Protein AF-A0A368G750-F1 (afdb_monomer_lite)

Radius of gyration: 34.08 Å; chains: 1; bounding box: 118×86×85 Å

Sequence (297 aa):
LFFQCLLLQSKLFHVFWLSIDAERQLVHSVTVFPDSLAAGDSPLDSTAVCSQQSVAASTQPNAVVHVTTKAVLPTPDTQLFVQMMEKERRARQHGAEADDRSFLAKYVMRVVARTLKLGSTLIRASTFRYCSAAESSGSNATPATPSSSTDDFDEFVDSLGRDITDMNKGLTFSRMLRQSKFVQLGDFNGRLVTGRIVHRVQDDLYIDFGLKFNAVCKAPAVNSEAYREGATVLLRLHDPELSERFLGSEHDLTLLEADATLVRLLRPASGRGSEKARMPRKASDDAPAADAVPATA

Structure (mmCIF, N/CA/C/O backbone):
data_AF-A0A368G750-F1
#
_entry.id   AF-A0A368G750-F1
#
loop_
_atom_site.group_PDB
_atom_site.id
_atom_site.type_symbol
_atom_site.label_atom_id
_atom_site.label_alt_id
_atom_site.label_comp_id
_atom_site.label_asym_id
_atom_site.label_entity_id
_atom_site.label_seq_id
_atom_site.pdbx_PDB_ins_code
_atom_site.Cartn_x
_atom_site.Cartn_y
_atom_site.Cartn_z
_atom_site.occupancy
_atom_site.B_iso_or_equiv
_atom_site.auth_seq_id
_atom_site.auth_comp_id
_atom_site.auth_asym_id
_atom_site.auth_atom_id
_atom_site.pdbx_PDB_model_num
ATOM 1 N N . LEU A 1 1 ? -26.932 -5.128 24.723 1.00 46.19 1 LEU A N 1
ATOM 2 C CA . LEU A 1 1 ? -26.863 -4.863 26.182 1.00 46.19 1 LEU A CA 1
ATOM 3 C C . LEU A 1 1 ? -25.662 -4.000 26.577 1.00 46.19 1 LEU A C 1
ATOM 5 O O . LEU A 1 1 ? -25.839 -3.103 27.383 1.00 46.19 1 LEU A O 1
ATOM 9 N N . PHE A 1 2 ? -24.482 -4.189 25.976 1.00 55.28 2 PHE A N 1
ATOM 10 C CA . PHE A 1 2 ? -23.273 -3.409 26.294 1.00 55.28 2 PHE A CA 1
ATOM 11 C C . PHE A 1 2 ? -23.422 -1.887 26.074 1.00 55.28 2 PHE A C 1
ATOM 13 O O . PHE A 1 2 ? -23.018 -1.087 26.909 1.00 55.28 2 PHE A O 1
ATOM 20 N N . PHE A 1 3 ? -24.089 -1.487 24.984 1.00 63.19 3 PHE A N 1
ATOM 21 C CA . PHE A 1 3 ? -24.239 -0.077 24.606 1.00 63.19 3 PHE A CA 1
ATOM 22 C C . PHE A 1 3 ? -25.071 0.739 25.610 1.00 63.19 3 PHE A C 1
ATOM 24 O O . PHE A 1 3 ? -24.712 1.860 25.930 1.00 63.19 3 PHE A O 1
ATOM 31 N N . GLN A 1 4 ? -26.145 0.168 26.170 1.00 73.19 4 GLN A N 1
ATOM 32 C CA . GLN A 1 4 ? -26.999 0.861 27.147 1.00 73.19 4 GLN A CA 1
ATOM 33 C C . GLN A 1 4 ? -26.264 1.177 28.454 1.00 73.19 4 GLN A C 1
ATOM 35 O O . GLN A 1 4 ? -26.457 2.249 29.015 1.00 73.19 4 GLN A O 1
ATOM 40 N N . CYS A 1 5 ? -25.404 0.269 28.919 1.00 76.94 5 CYS A N 1
ATOM 41 C CA . CYS A 1 5 ? -24.619 0.482 30.134 1.00 76.94 5 CYS A CA 1
ATOM 42 C C . CYS A 1 5 ? -23.568 1.582 29.939 1.00 76.94 5 CYS A C 1
ATOM 44 O O . CYS A 1 5 ? -23.406 2.456 30.784 1.00 76.94 5 CYS A O 1
ATOM 46 N N . LEU A 1 6 ? -22.944 1.608 28.764 1.00 74.69 6 LEU A N 1
ATOM 47 C CA . LEU A 1 6 ? -22.009 2.653 28.359 1.00 74.69 6 LEU A CA 1
ATOM 48 C C . LEU A 1 6 ? -22.648 4.050 28.312 1.00 74.69 6 LEU A C 1
ATOM 50 O O . LEU A 1 6 ? -22.037 5.011 28.772 1.00 74.69 6 LEU A O 1
ATOM 54 N N . LEU A 1 7 ? -23.891 4.153 27.820 1.00 76.19 7 LEU A N 1
ATOM 55 C CA . LEU A 1 7 ? -24.663 5.405 27.831 1.00 76.19 7 LEU A CA 1
ATOM 56 C C . LEU A 1 7 ? -24.940 5.912 29.258 1.00 76.19 7 LEU A C 1
ATOM 58 O O . LEU A 1 7 ? -24.916 7.114 29.521 1.00 76.19 7 LEU A O 1
ATOM 62 N N . LEU A 1 8 ? -25.192 4.993 30.193 1.00 77.50 8 LEU A N 1
ATOM 63 C CA . LEU A 1 8 ? -25.450 5.320 31.597 1.00 77.50 8 LEU A CA 1
ATOM 64 C C . LEU A 1 8 ? -24.174 5.752 32.330 1.00 77.50 8 LEU A C 1
ATOM 66 O O . LEU A 1 8 ? -24.197 6.734 33.073 1.00 77.50 8 LEU A O 1
ATOM 70 N N . GLN A 1 9 ? -23.053 5.069 32.084 1.00 76.25 9 GLN A N 1
ATOM 71 C CA . GLN A 1 9 ? -21.759 5.383 32.699 1.00 76.25 9 GLN A CA 1
ATOM 72 C C . GLN A 1 9 ? -21.226 6.769 32.307 1.00 76.25 9 GLN A C 1
ATOM 74 O O . GLN A 1 9 ? -20.624 7.443 33.140 1.00 76.25 9 GLN A O 1
ATOM 79 N N . SER A 1 10 ? -21.492 7.239 31.084 1.00 75.31 10 SER A N 1
ATOM 80 C CA . SER A 1 10 ? -21.098 8.585 30.643 1.00 75.31 10 SER A CA 1
ATOM 81 C C . SER A 1 10 ? -22.164 9.659 30.905 1.00 75.31 10 SER A C 1
ATOM 83 O O . SER A 1 10 ? -22.123 10.733 30.303 1.00 75.31 10 SER A O 1
ATOM 85 N N . LYS A 1 11 ? -23.134 9.389 31.795 1.00 78.19 11 LYS A N 1
ATOM 86 C CA . LYS A 1 11 ? -24.211 10.324 32.177 1.00 78.19 11 LYS A CA 1
ATOM 87 C C . LYS A 1 11 ? -25.009 10.858 30.979 1.00 78.19 11 LYS A C 1
ATOM 89 O O . LYS A 1 11 ? -25.382 12.030 30.961 1.00 78.19 11 LYS A O 1
ATOM 94 N N . LEU A 1 12 ? -25.274 10.008 29.983 1.00 78.06 12 LEU A N 1
ATOM 95 C CA . LEU A 1 12 ? -25.975 10.366 28.743 1.00 78.06 12 LEU A CA 1
ATOM 96 C C . LEU A 1 12 ? -25.284 11.462 27.914 1.00 78.06 12 LEU A C 1
ATOM 98 O O . LEU A 1 12 ? -25.933 12.090 27.074 1.00 78.06 12 LEU A O 1
ATOM 102 N N . PHE A 1 13 ? -23.992 11.707 28.146 1.00 80.19 13 PHE A N 1
ATOM 103 C CA . PHE A 1 13 ? -23.178 12.583 27.315 1.00 80.19 13 PHE A CA 1
ATOM 104 C C . PHE A 1 13 ? -22.342 11.759 26.336 1.00 80.19 13 PHE A C 1
ATOM 106 O O . PHE A 1 13 ? -21.605 10.854 26.743 1.00 80.19 13 PHE A O 1
ATOM 113 N N . HIS A 1 14 ? -22.450 12.084 25.048 1.00 79.31 14 HIS A N 1
ATOM 114 C CA . HIS A 1 14 ? -21.798 11.340 23.971 1.00 79.31 14 HIS A CA 1
ATOM 115 C C . HIS A 1 14 ? -21.163 12.250 22.938 1.00 79.31 14 HIS A C 1
ATOM 117 O O . HIS A 1 14 ? -21.733 13.270 22.553 1.00 79.31 14 HIS A O 1
ATOM 123 N N . VAL A 1 15 ? -20.010 11.826 22.429 1.00 84.19 15 VAL A N 1
ATOM 124 C CA . VAL A 1 15 ? -19.355 12.491 21.309 1.00 84.19 15 VAL A CA 1
ATOM 125 C C . VAL A 1 15 ? -19.431 11.576 20.092 1.00 84.19 15 VAL A C 1
ATOM 127 O O . VAL A 1 15 ? -18.899 10.465 20.084 1.00 84.19 15 VAL A O 1
ATOM 130 N N . PHE A 1 16 ? -20.114 12.042 19.054 1.00 85.62 16 PHE A N 1
ATOM 131 C CA . PHE A 1 16 ? -20.257 11.351 17.782 1.00 85.62 16 PHE A CA 1
ATOM 132 C C . PHE A 1 16 ? -19.247 11.906 16.789 1.00 85.62 16 PHE A C 1
ATOM 134 O O . PHE A 1 16 ? -19.194 13.110 16.561 1.00 85.62 16 PHE A O 1
ATOM 141 N N . TRP A 1 17 ? -18.472 11.023 16.174 1.00 85.56 17 TRP A N 1
ATOM 142 C CA . TRP A 1 17 ? -17.590 11.350 15.061 1.00 85.56 17 TRP A CA 1
ATOM 143 C C . TRP A 1 17 ? -18.210 10.773 13.797 1.00 85.56 17 TRP A C 1
ATOM 145 O O . TRP A 1 17 ? -18.281 9.554 13.630 1.00 85.56 17 TRP A O 1
ATOM 155 N N . LEU A 1 18 ? -18.699 11.648 12.925 1.00 88.12 18 LEU A N 1
ATOM 156 C CA . LEU A 1 18 ? -19.281 11.273 11.647 1.00 88.12 18 LEU A CA 1
ATOM 157 C C . LEU A 1 18 ? -18.295 11.581 10.531 1.00 88.12 18 LEU A C 1
ATOM 159 O O . LEU A 1 18 ? -17.839 12.713 10.390 1.00 88.12 18 LEU A O 1
ATOM 163 N N . SER A 1 19 ? -18.016 10.572 9.714 1.00 86.44 19 SER A N 1
ATOM 164 C CA . SER A 1 19 ? -17.336 10.741 8.436 1.00 86.44 19 SER A CA 1
ATOM 165 C C . SER A 1 19 ? -18.382 10.762 7.328 1.00 86.44 19 SER A C 1
ATOM 167 O O . SER A 1 19 ? -19.126 9.788 7.175 1.00 86.44 19 SER A O 1
ATOM 169 N N . ILE A 1 20 ? -18.476 11.867 6.586 1.00 88.44 20 ILE A N 1
ATOM 170 C CA . ILE A 1 20 ? -19.494 12.063 5.542 1.00 88.44 20 ILE A CA 1
ATOM 171 C C . ILE A 1 20 ? -18.819 12.296 4.187 1.00 88.44 20 ILE A C 1
ATOM 173 O O . ILE A 1 20 ? -17.877 13.081 4.062 1.00 88.44 20 ILE A O 1
ATOM 177 N N . ASP A 1 21 ? -19.327 11.613 3.165 1.00 83.44 21 ASP A N 1
ATOM 178 C CA . ASP A 1 21 ? -19.024 11.878 1.763 1.00 83.44 21 ASP A CA 1
ATOM 179 C C . ASP A 1 21 ? -19.949 12.999 1.261 1.00 83.44 21 ASP A C 1
ATOM 181 O O . ASP A 1 21 ? -21.153 12.796 1.077 1.00 83.44 21 ASP A O 1
ATOM 185 N N . ALA A 1 22 ? -19.392 14.201 1.091 1.00 77.38 22 ALA A N 1
ATOM 186 C CA . ALA A 1 22 ? -20.153 15.392 0.719 1.00 77.38 22 ALA A CA 1
ATOM 187 C C . ALA A 1 22 ? -20.715 15.325 -0.714 1.00 77.38 22 ALA A C 1
ATOM 189 O O . ALA A 1 22 ? -21.771 15.901 -0.980 1.00 77.38 22 ALA A O 1
ATOM 190 N N . GLU A 1 23 ? -20.049 14.606 -1.622 1.00 79.00 23 GLU A N 1
ATOM 191 C CA . GLU A 1 23 ? -20.458 14.500 -3.028 1.00 79.00 23 GLU A CA 1
ATOM 192 C C . GLU A 1 23 ? -21.637 13.545 -3.190 1.00 79.00 23 GLU A C 1
ATOM 194 O O . GLU A 1 23 ? -22.587 13.822 -3.919 1.00 79.00 23 GLU A O 1
ATOM 199 N N . ARG A 1 24 ? -21.587 12.415 -2.478 1.00 80.06 24 ARG A N 1
ATOM 200 C CA . ARG A 1 24 ? -22.614 11.369 -2.568 1.00 80.06 24 ARG A CA 1
ATOM 201 C C . ARG A 1 24 ? -23.728 11.526 -1.537 1.00 80.06 24 ARG A C 1
ATOM 203 O O . ARG A 1 24 ? -24.697 10.778 -1.604 1.00 80.06 24 ARG A O 1
ATOM 210 N N . GLN A 1 25 ? -23.591 12.470 -0.598 1.00 80.94 25 GLN A N 1
ATOM 211 C CA . GLN A 1 25 ? -24.493 12.647 0.548 1.00 80.94 25 GLN A CA 1
ATOM 212 C C . GLN A 1 25 ? -24.651 11.349 1.362 1.00 80.94 25 GLN A C 1
ATOM 214 O O . GLN A 1 25 ? -25.730 11.027 1.859 1.00 80.94 25 GLN A O 1
ATOM 219 N N . LEU A 1 26 ? -23.566 10.576 1.481 1.00 85.19 26 LEU A N 1
ATOM 220 C CA . LEU A 1 26 ? -23.553 9.287 2.172 1.00 85.19 26 LEU A CA 1
ATOM 221 C C . LEU A 1 26 ? -22.712 9.366 3.444 1.00 85.19 26 LEU A C 1
ATOM 223 O O . LEU A 1 26 ? -21.596 9.887 3.448 1.00 85.19 26 LEU A O 1
ATOM 227 N N . VAL A 1 27 ? -23.232 8.792 4.526 1.00 82.19 27 VAL A N 1
ATOM 228 C CA . VAL A 1 27 ? -22.480 8.622 5.773 1.00 82.19 27 VAL A CA 1
ATOM 229 C C . VAL A 1 27 ? -21.549 7.424 5.611 1.00 82.19 27 VAL A C 1
ATOM 231 O O . VAL A 1 27 ? -22.004 6.310 5.364 1.00 82.19 27 VAL A O 1
ATOM 234 N N . HIS A 1 28 ? -20.244 7.655 5.732 1.00 81.06 28 HIS A N 1
ATOM 235 C CA . HIS A 1 28 ? -19.227 6.619 5.579 1.00 81.06 28 HIS A CA 1
ATOM 236 C C . HIS A 1 28 ? -19.034 5.823 6.872 1.00 81.06 28 HIS A C 1
ATOM 238 O O . HIS A 1 28 ? -18.986 4.596 6.855 1.00 81.06 28 HIS A O 1
ATOM 244 N N . SER A 1 29 ? -18.948 6.521 8.004 1.00 83.69 29 SER A N 1
ATOM 245 C CA . SER A 1 29 ? -18.813 5.895 9.317 1.00 83.69 29 SER A CA 1
ATOM 246 C C . SER A 1 29 ? -19.364 6.797 10.412 1.00 83.69 29 SER A C 1
ATOM 248 O O . SER A 1 29 ? -19.212 8.018 10.353 1.00 83.69 29 SER A O 1
ATOM 250 N N . VAL A 1 30 ? -19.951 6.184 11.437 1.00 85.06 30 VAL A N 1
ATOM 251 C CA . VAL A 1 30 ? -20.341 6.851 12.681 1.00 85.06 30 VAL A CA 1
ATOM 252 C C . VAL A 1 30 ? -19.628 6.145 13.819 1.00 85.06 30 VAL A C 1
ATOM 254 O O . VAL A 1 30 ? -19.870 4.963 14.063 1.00 85.06 30 VAL A O 1
ATOM 257 N N . THR A 1 31 ? -18.763 6.868 14.518 1.00 82.19 31 THR A N 1
ATOM 258 C CA . THR A 1 31 ? -18.085 6.364 15.710 1.00 82.19 31 THR A CA 1
ATOM 259 C C . THR A 1 31 ? -18.642 7.081 16.925 1.00 82.19 31 THR A C 1
ATOM 261 O O . THR A 1 31 ? -18.715 8.309 16.953 1.00 82.19 31 THR A O 1
ATOM 264 N N . VAL A 1 32 ? -19.054 6.313 17.928 1.00 80.12 32 VAL A N 1
ATOM 265 C CA . VAL A 1 32 ? -19.561 6.854 19.190 1.00 80.12 32 VAL A CA 1
ATOM 266 C C . VAL A 1 32 ? -18.476 6.688 20.234 1.00 80.12 32 VAL A C 1
ATOM 268 O O . VAL A 1 32 ? -18.113 5.560 20.571 1.00 80.12 32 VAL A O 1
ATOM 271 N N . PHE A 1 33 ? -17.968 7.806 20.741 1.00 72.19 33 PHE A N 1
ATOM 272 C CA . PHE A 1 33 ? -17.020 7.809 21.840 1.00 72.19 33 PHE A CA 1
ATOM 273 C C . PHE A 1 33 ? -17.761 8.153 23.136 1.00 72.19 33 PHE A C 1
ATOM 275 O O . PHE A 1 33 ? -18.321 9.249 23.260 1.00 72.19 33 PHE A O 1
ATOM 282 N N . PRO A 1 34 ? -17.815 7.222 24.102 1.00 66.50 34 PRO A N 1
ATOM 283 C CA . PRO A 1 34 ? -18.169 7.570 25.468 1.00 66.50 34 PRO A CA 1
ATOM 284 C C . PRO A 1 34 ? -17.041 8.453 26.009 1.00 66.50 34 PRO A C 1
ATOM 286 O O . PRO A 1 34 ? -15.894 8.019 26.097 1.00 66.50 34 PRO A O 1
ATOM 289 N N . ASP A 1 35 ? -17.331 9.714 26.300 1.00 65.06 35 ASP A N 1
ATOM 290 C CA . ASP A 1 35 ? -16.289 10.615 26.778 1.00 65.06 35 ASP A CA 1
ATOM 291 C C . ASP A 1 35 ? -15.963 10.292 28.245 1.00 65.06 35 ASP A C 1
ATOM 293 O O . ASP A 1 35 ? -16.829 10.380 29.121 1.00 65.06 35 ASP A O 1
ATOM 297 N N . SER A 1 36 ? -14.715 9.907 28.526 1.00 59.38 36 SER A N 1
ATOM 298 C CA . SER A 1 36 ? -14.235 9.670 29.893 1.00 59.38 36 SER A CA 1
ATOM 299 C C . SER A 1 36 ? -14.263 10.946 30.738 1.00 59.38 36 SER A C 1
ATOM 301 O O . SER A 1 36 ? -14.439 10.873 31.955 1.00 59.38 36 SER A O 1
ATOM 303 N N . LEU A 1 37 ? -14.171 12.119 30.098 1.00 55.66 37 LEU A N 1
ATOM 30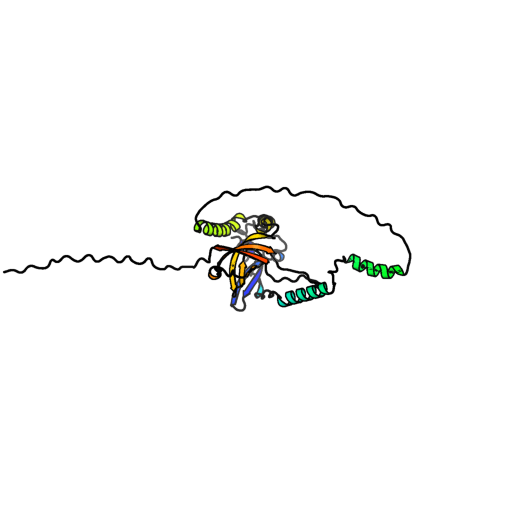4 C CA . LEU A 1 37 ? -14.293 13.413 30.772 1.00 55.66 37 LEU A CA 1
ATOM 305 C C . LEU A 1 37 ? -15.718 13.626 31.305 1.00 55.66 37 LEU A C 1
ATOM 307 O O . LEU A 1 37 ? -15.904 14.145 32.405 1.00 55.66 37 LEU A O 1
ATOM 311 N N . ALA A 1 38 ? -16.739 13.144 30.587 1.00 55.59 38 ALA A N 1
ATOM 312 C CA . ALA A 1 38 ? -18.127 13.195 31.052 1.00 55.59 38 ALA A CA 1
ATOM 313 C C . ALA A 1 38 ? -18.441 12.151 32.139 1.00 55.59 38 ALA A C 1
ATOM 315 O O . ALA A 1 38 ? -19.287 12.387 33.012 1.00 55.59 38 ALA A O 1
ATOM 316 N N . ALA A 1 39 ? -17.703 11.035 32.149 1.00 57.12 39 ALA A N 1
ATOM 317 C CA . ALA A 1 39 ? -17.691 10.062 33.244 1.00 57.12 39 ALA A CA 1
ATOM 318 C C . ALA A 1 39 ? -16.942 10.568 34.501 1.00 57.12 39 ALA A C 1
ATOM 320 O O . ALA A 1 39 ? -16.898 9.871 35.516 1.00 57.12 39 ALA A O 1
ATOM 321 N N . GLY A 1 40 ? -16.395 11.792 34.483 1.00 59.62 40 GLY A N 1
ATOM 322 C CA . GLY A 1 40 ? -15.716 12.406 35.627 1.00 59.62 40 GLY A CA 1
ATOM 323 C C . GLY A 1 40 ? -14.402 11.715 35.994 1.00 59.62 40 GLY A C 1
ATOM 324 O O . GLY A 1 40 ? -14.177 11.455 37.172 1.00 59.62 40 GLY A O 1
ATOM 325 N N . ASP A 1 41 ? -13.588 11.371 34.990 1.00 60.34 41 ASP A N 1
ATOM 326 C CA . ASP A 1 41 ? -12.285 10.691 35.118 1.00 60.34 41 ASP A CA 1
ATOM 327 C C . ASP A 1 41 ? -12.335 9.281 35.733 1.00 60.34 41 ASP A C 1
ATOM 329 O O . ASP A 1 41 ? -11.302 8.675 36.026 1.00 60.34 41 ASP A O 1
ATOM 333 N N . SER A 1 42 ? -13.533 8.710 35.885 1.00 63.50 42 SER A N 1
ATOM 334 C CA . SER A 1 42 ? -13.684 7.304 36.249 1.00 63.50 42 SER A CA 1
ATOM 335 C C . SER A 1 42 ? -13.544 6.412 35.003 1.00 63.50 42 SER A C 1
ATOM 337 O O . SER A 1 42 ? -14.184 6.675 33.980 1.00 63.50 42 SER A O 1
ATOM 339 N N . PRO A 1 43 ? -12.685 5.373 35.031 1.00 64.94 43 PRO A N 1
ATOM 340 C CA . PRO A 1 43 ? -12.510 4.482 33.891 1.00 64.94 43 PRO A CA 1
ATOM 341 C C . PRO A 1 43 ? -13.807 3.714 33.615 1.00 64.94 43 PRO A C 1
ATOM 343 O O . PRO A 1 43 ? -14.429 3.171 34.527 1.00 64.94 43 PRO A O 1
ATOM 346 N N . LEU A 1 44 ? -14.205 3.666 32.343 1.00 67.69 44 LEU A N 1
ATOM 347 C CA . LEU A 1 44 ? -15.394 2.945 31.893 1.00 67.69 44 LEU A CA 1
ATOM 348 C C . LEU A 1 44 ? -15.194 1.439 32.107 1.00 67.69 44 LEU A C 1
ATOM 350 O O . LEU A 1 44 ? -14.343 0.818 31.467 1.00 67.69 44 LEU A O 1
ATOM 354 N N . ASP A 1 45 ? -15.975 0.850 33.011 1.00 69.56 45 ASP A N 1
ATOM 355 C CA . ASP A 1 45 ? -15.901 -0.574 33.323 1.00 69.56 45 ASP A CA 1
ATOM 356 C C . ASP A 1 45 ? -16.853 -1.378 32.431 1.00 69.56 45 ASP A C 1
ATOM 358 O O . ASP A 1 45 ? -18.076 -1.357 32.594 1.00 69.56 45 ASP A O 1
ATOM 362 N N . SER A 1 46 ? -16.258 -2.131 31.505 1.00 65.38 46 SER A N 1
ATOM 363 C CA . SER A 1 46 ? -16.936 -3.075 30.608 1.00 65.38 46 SER A CA 1
ATOM 364 C C . SER A 1 46 ? -17.704 -4.203 31.310 1.00 65.38 46 SER A C 1
ATOM 366 O O . SER A 1 46 ? -18.542 -4.848 30.682 1.00 65.38 46 SER A O 1
ATOM 368 N N . THR A 1 47 ? -17.409 -4.472 32.584 1.00 68.75 47 THR A N 1
ATOM 369 C CA . THR A 1 47 ? -18.021 -5.557 33.366 1.00 68.75 47 THR A CA 1
ATOM 370 C C . THR A 1 47 ? -19.127 -5.080 34.305 1.00 68.75 47 THR A C 1
ATOM 372 O O . THR A 1 47 ? -19.801 -5.900 34.932 1.00 68.75 47 THR A O 1
ATOM 375 N N . ALA A 1 48 ? -19.363 -3.768 34.370 1.00 69.69 48 ALA A N 1
ATOM 376 C CA . ALA A 1 48 ? -20.369 -3.199 35.247 1.00 69.69 48 ALA A CA 1
ATOM 377 C C . ALA A 1 48 ? -21.791 -3.612 34.837 1.00 69.69 48 ALA A C 1
ATOM 379 O O . ALA A 1 48 ? -22.178 -3.605 33.666 1.00 69.69 48 ALA A O 1
ATOM 380 N N . VAL A 1 49 ? -22.606 -3.929 35.839 1.00 71.81 49 VAL A N 1
ATOM 381 C CA . VAL A 1 49 ? -24.006 -4.312 35.662 1.00 71.81 49 VAL A CA 1
ATOM 382 C C . VAL A 1 49 ? -24.885 -3.070 35.828 1.00 71.81 49 VAL A C 1
ATOM 384 O O . VAL A 1 49 ? -25.251 -2.696 36.937 1.00 71.81 49 VAL A O 1
ATOM 387 N N . CYS A 1 50 ? -25.244 -2.421 34.717 1.00 70.50 50 CYS A N 1
ATOM 388 C CA . CYS A 1 50 ? -26.081 -1.210 34.732 1.00 70.50 50 CYS A CA 1
ATOM 389 C C . CYS A 1 50 ? -27.597 -1.470 34.848 1.00 70.50 50 CYS A C 1
ATOM 391 O O . CYS A 1 50 ? -28.386 -0.533 34.762 1.00 70.50 50 CYS A O 1
ATOM 393 N N . SER A 1 51 ? -28.045 -2.716 35.038 1.00 69.62 51 SER A N 1
ATOM 394 C CA . SER A 1 51 ? -29.478 -3.061 35.086 1.00 69.62 51 SER A CA 1
ATOM 395 C C . SER A 1 51 ? -30.234 -2.458 36.278 1.00 69.62 51 SER A C 1
ATOM 397 O O . SER A 1 51 ? -31.461 -2.442 36.261 1.00 69.62 51 SER A O 1
ATOM 399 N N . GLN A 1 52 ? -29.525 -1.945 37.289 1.00 67.62 52 GLN A N 1
ATOM 400 C CA . GLN A 1 52 ? -30.113 -1.287 38.463 1.00 67.62 52 GLN A CA 1
ATOM 401 C C . GLN A 1 52 ? -30.071 0.250 38.410 1.00 67.62 52 GLN A C 1
ATOM 403 O O . GLN A 1 52 ? -30.606 0.903 39.303 1.00 67.62 52 GLN A O 1
ATOM 408 N N . GLN A 1 53 ? -29.452 0.851 37.388 1.00 69.31 53 GLN A N 1
ATOM 409 C CA . GLN A 1 53 ? -29.375 2.308 37.268 1.00 69.31 53 GLN A CA 1
ATOM 410 C C . GLN A 1 53 ? -30.631 2.871 36.601 1.00 69.31 53 GLN A C 1
ATOM 412 O O . GLN A 1 53 ? -30.863 2.689 35.408 1.00 69.31 53 GLN A O 1
ATOM 417 N N . SER A 1 54 ? -31.438 3.590 37.382 1.00 69.25 54 SER A N 1
ATOM 418 C CA . SER A 1 54 ? -32.575 4.358 36.880 1.00 69.25 54 SER A CA 1
ATOM 419 C C . SER A 1 54 ? -32.147 5.777 36.510 1.00 69.25 54 SER A C 1
ATOM 421 O O . SER A 1 54 ? -31.601 6.501 37.344 1.00 69.25 54 SER A O 1
ATOM 423 N N . VAL A 1 55 ? -32.439 6.195 35.281 1.00 69.19 55 VAL A N 1
ATOM 424 C CA . VAL A 1 55 ? -32.292 7.588 34.836 1.00 69.19 55 VAL A CA 1
ATOM 425 C C . VAL A 1 55 ? -33.495 8.390 35.328 1.00 69.19 55 VAL A C 1
ATOM 427 O O . VAL A 1 55 ? -34.636 7.957 35.161 1.00 69.19 55 VAL A O 1
ATOM 430 N N . ALA A 1 56 ? -33.263 9.559 35.925 1.00 73.38 56 ALA A N 1
ATOM 431 C CA . ALA A 1 56 ? -34.349 10.466 36.280 1.00 73.38 56 ALA A CA 1
ATOM 432 C C . ALA A 1 56 ? -35.035 10.990 35.006 1.00 73.38 56 ALA A C 1
ATOM 434 O O . ALA A 1 56 ? -34.369 11.404 34.061 1.00 73.38 56 ALA A O 1
ATOM 435 N N . ALA A 1 57 ? -36.369 11.030 34.983 1.00 67.44 57 ALA A N 1
ATOM 436 C CA . ALA A 1 57 ? -37.140 11.428 33.797 1.00 67.44 57 ALA A CA 1
ATOM 437 C C . ALA A 1 57 ? -36.854 12.864 33.297 1.00 67.44 57 ALA A C 1
ATOM 439 O O . ALA A 1 57 ? -37.236 13.211 32.184 1.00 67.44 57 ALA A O 1
ATOM 440 N N . SER A 1 58 ? -36.186 13.701 34.101 1.00 68.44 58 SER A N 1
ATOM 441 C CA . SER A 1 58 ? -35.797 15.067 33.730 1.00 68.44 58 SER A CA 1
ATOM 442 C C . SER A 1 58 ? -34.416 15.173 33.071 1.00 68.44 58 SER A C 1
ATOM 444 O O . SER A 1 58 ? -34.029 16.270 32.669 1.00 68.44 58 SER A O 1
ATOM 446 N N . THR A 1 59 ? -33.631 14.093 33.008 1.00 71.00 59 THR A N 1
ATOM 447 C CA . THR A 1 59 ? -32.267 14.132 32.466 1.00 71.00 59 THR A CA 1
ATOM 448 C C . THR A 1 59 ? -32.309 14.021 30.943 1.00 71.00 59 THR A C 1
ATOM 450 O O . THR A 1 59 ? -32.682 12.982 30.403 1.00 71.00 59 THR A O 1
ATOM 453 N N . GLN A 1 60 ? -31.938 15.094 30.239 1.00 75.25 60 GLN A N 1
ATOM 454 C CA . GLN A 1 60 ? -31.864 15.091 28.778 1.00 75.25 60 GLN A CA 1
ATOM 455 C C . GLN A 1 60 ? -30.502 14.560 28.307 1.00 75.25 60 GLN A C 1
ATOM 457 O O . GLN A 1 60 ? -29.476 14.960 28.865 1.00 75.25 60 GLN A O 1
ATOM 462 N N . PRO A 1 61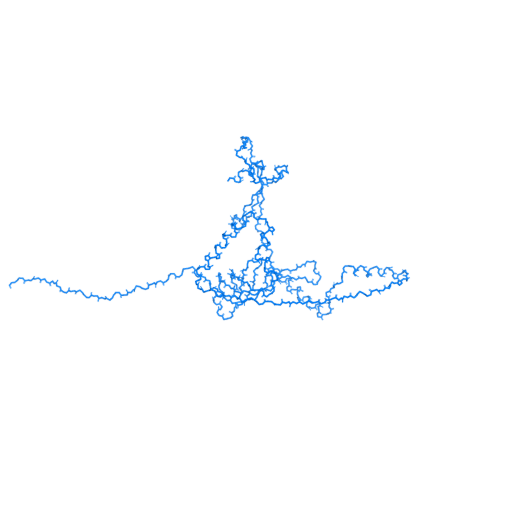 ? -30.469 13.674 27.296 1.00 75.75 61 PRO A N 1
ATOM 463 C CA . PRO A 1 61 ? -29.219 13.234 26.699 1.00 75.75 61 PRO A CA 1
ATOM 464 C C . PRO A 1 61 ? -28.558 14.395 25.953 1.00 75.75 61 PRO A C 1
ATOM 466 O O . PRO A 1 61 ? -29.216 15.108 25.195 1.00 75.75 61 PRO A O 1
ATOM 469 N N . ASN A 1 62 ? -27.252 14.559 26.148 1.00 80.75 62 ASN A N 1
ATOM 470 C CA . ASN A 1 62 ? -26.453 15.577 25.477 1.00 80.75 62 ASN A CA 1
ATOM 471 C C . ASN A 1 62 ? -25.487 14.910 24.500 1.00 80.75 62 ASN A C 1
ATOM 473 O O . ASN A 1 62 ? -24.837 13.916 24.815 1.00 80.75 62 ASN A O 1
ATOM 477 N N . ALA A 1 63 ? -25.379 15.470 23.300 1.00 82.81 63 ALA A N 1
ATOM 478 C CA . ALA A 1 63 ? -24.539 14.919 22.252 1.00 82.81 63 ALA A CA 1
ATOM 479 C C . ALA A 1 63 ? -23.745 16.022 21.559 1.00 82.81 63 ALA A C 1
ATOM 481 O O . ALA A 1 63 ? -24.319 17.018 21.119 1.00 82.81 63 ALA A O 1
ATOM 482 N N . VAL A 1 64 ? -22.436 15.823 21.425 1.00 84.50 64 VAL A N 1
ATOM 483 C CA . VAL A 1 64 ? -21.577 16.644 20.567 1.00 84.50 64 VAL A CA 1
ATOM 484 C C . VAL A 1 64 ? -21.299 15.864 19.296 1.00 84.50 64 VAL A C 1
ATOM 486 O O . VAL A 1 64 ? -20.971 14.681 19.341 1.00 84.50 64 VAL A O 1
ATOM 489 N N . VAL A 1 65 ? -21.440 16.524 18.154 1.00 86.25 65 VAL A N 1
ATOM 490 C CA . VAL A 1 65 ? -21.270 15.905 16.845 1.00 86.25 65 VAL A CA 1
ATOM 491 C C . VAL A 1 65 ? -20.100 16.568 16.124 1.00 86.25 65 V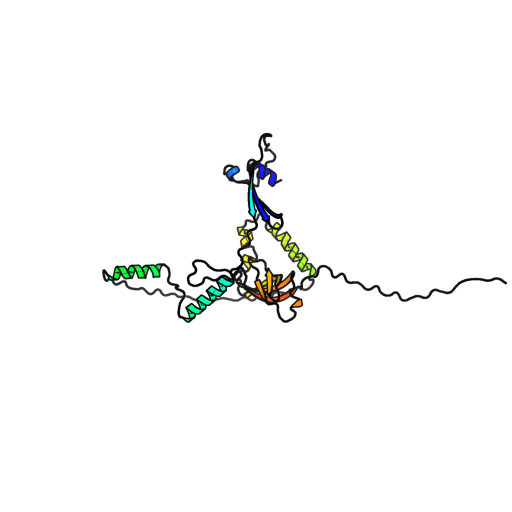AL A C 1
ATOM 493 O O . VAL A 1 65 ? -20.175 17.735 15.747 1.00 86.25 65 VAL A O 1
ATOM 496 N N . HIS A 1 66 ? -19.029 15.808 15.909 1.00 85.31 66 HIS A N 1
ATOM 497 C CA . HIS A 1 66 ? -17.928 16.173 15.029 1.00 85.31 66 HIS A CA 1
ATOM 498 C C . HIS A 1 66 ? -18.177 15.587 13.648 1.00 85.31 66 HIS A C 1
ATOM 500 O O . HIS A 1 66 ? -18.254 14.370 13.483 1.00 85.31 66 HIS A O 1
ATOM 506 N N . VAL A 1 67 ? -18.298 16.463 12.656 1.00 85.50 67 VAL A N 1
ATOM 507 C CA . VAL A 1 67 ? -18.437 16.068 11.258 1.00 85.50 67 VAL A CA 1
ATOM 508 C C . VAL A 1 67 ? -17.105 16.285 10.566 1.00 85.50 67 VAL A C 1
ATOM 510 O O . VAL A 1 67 ? -16.650 17.418 10.420 1.00 85.50 67 VAL A O 1
ATOM 513 N N . THR A 1 68 ? -16.504 15.193 10.118 1.00 83.12 68 THR A N 1
ATOM 514 C CA . THR A 1 68 ? -15.332 15.214 9.253 1.00 83.12 68 THR A CA 1
ATOM 515 C C . THR A 1 68 ? -15.805 14.866 7.853 1.00 83.12 68 THR A C 1
ATOM 517 O O . THR A 1 68 ? -16.320 13.775 7.603 1.00 83.12 68 THR A O 1
ATOM 520 N N . THR A 1 69 ? -15.671 15.797 6.917 1.00 79.25 69 THR A N 1
ATOM 521 C CA . THR A 1 69 ? -15.863 15.462 5.509 1.00 79.25 69 THR A CA 1
ATOM 522 C C . THR A 1 69 ? -14.695 14.604 5.053 1.00 79.25 69 THR A C 1
ATOM 524 O O . THR A 1 69 ? -13.568 14.770 5.527 1.00 79.25 69 THR A O 1
ATOM 527 N N . LYS A 1 70 ? -14.961 13.651 4.159 1.00 70.06 70 LYS A N 1
ATOM 528 C CA . LYS A 1 70 ? -13.917 12.825 3.554 1.00 70.06 70 LYS A CA 1
ATOM 529 C C . LYS A 1 70 ? -12.868 13.757 2.928 1.00 70.06 70 LYS A C 1
ATOM 531 O O . LYS A 1 70 ? -13.119 14.361 1.889 1.00 70.06 70 LYS A O 1
ATOM 536 N N . ALA A 1 71 ? -11.724 13.927 3.588 1.00 63.56 71 ALA A N 1
ATOM 537 C CA . ALA A 1 71 ? -10.611 14.658 3.008 1.00 63.56 71 ALA A CA 1
ATOM 538 C C . ALA A 1 71 ? -10.111 13.835 1.821 1.00 63.56 71 ALA A C 1
ATOM 540 O O . ALA A 1 71 ? -9.939 12.617 1.937 1.00 63.56 71 ALA A O 1
ATOM 541 N N . VAL A 1 72 ? -9.912 14.481 0.674 1.00 58.91 72 VAL A N 1
ATOM 542 C CA . VAL A 1 72 ? -9.202 13.847 -0.434 1.00 58.91 72 VAL A CA 1
ATOM 543 C C . VAL A 1 72 ? -7.828 13.486 0.117 1.00 58.91 72 VAL A C 1
ATOM 545 O O . VAL A 1 72 ? -7.106 14.364 0.595 1.00 58.91 72 VAL A O 1
ATOM 548 N N . LEU A 1 73 ? -7.511 12.187 0.143 1.00 61.12 73 LEU A N 1
ATOM 549 C CA . LEU A 1 73 ? -6.164 11.730 0.469 1.00 61.12 73 LEU A CA 1
ATOM 550 C C . LEU A 1 73 ? -5.202 12.526 -0.417 1.00 61.12 73 LEU A C 1
ATOM 552 O O . LEU A 1 73 ? -5.492 12.661 -1.610 1.00 61.12 73 LEU A O 1
ATOM 556 N N . PRO A 1 74 ? -4.115 13.088 0.137 1.00 67.06 74 PRO A N 1
ATOM 557 C CA . PRO A 1 74 ? -3.164 13.825 -0.675 1.00 67.06 74 PRO A CA 1
ATOM 558 C C . PRO A 1 74 ? -2.739 12.916 -1.824 1.00 67.06 74 PRO A C 1
ATOM 560 O O . PRO A 1 74 ? -2.302 11.785 -1.606 1.00 67.06 74 PRO A O 1
ATOM 563 N N . THR A 1 75 ? -2.967 13.377 -3.050 1.00 72.31 75 THR A N 1
ATOM 564 C CA . THR A 1 75 ? -2.549 12.635 -4.235 1.00 72.31 75 THR A CA 1
ATOM 565 C C . THR A 1 75 ? -1.035 12.480 -4.191 1.00 72.31 75 THR A C 1
ATOM 567 O O . THR A 1 75 ? -0.357 13.440 -3.810 1.00 72.31 75 THR A O 1
ATOM 570 N N . PRO A 1 76 ? -0.494 11.313 -4.568 1.00 77.00 76 PRO A N 1
ATOM 571 C CA . PRO A 1 76 ? 0.944 11.108 -4.549 1.00 77.00 76 PRO A CA 1
ATOM 572 C C . PRO A 1 76 ? 1.626 12.132 -5.459 1.00 77.00 76 PRO A C 1
ATOM 574 O O . PRO A 1 76 ? 1.271 12.271 -6.634 1.00 77.00 76 PRO A O 1
ATOM 577 N N . ASP A 1 77 ? 2.594 12.871 -4.914 1.00 81.31 77 ASP A N 1
ATOM 578 C CA . ASP A 1 77 ? 3.312 13.919 -5.644 1.00 81.31 77 ASP A CA 1
ATOM 579 C C . ASP A 1 77 ? 4.437 13.308 -6.489 1.00 81.31 77 ASP A C 1
ATOM 581 O O . ASP A 1 77 ? 5.635 13.446 -6.228 1.00 81.31 77 ASP A O 1
ATOM 585 N N . THR A 1 78 ? 4.018 12.568 -7.513 1.00 88.44 78 THR A N 1
ATOM 586 C CA . THR A 1 78 ? 4.912 11.896 -8.463 1.00 88.44 78 THR A CA 1
ATOM 587 C C . THR A 1 78 ? 5.800 12.895 -9.205 1.00 88.44 78 THR A C 1
ATOM 589 O O . THR A 1 78 ? 6.956 12.593 -9.496 1.00 88.44 78 THR A O 1
ATOM 592 N N . GLN A 1 79 ? 5.302 14.108 -9.473 1.00 89.25 79 GLN A N 1
ATOM 593 C CA . GLN A 1 79 ? 6.060 15.150 -10.165 1.00 89.25 79 GLN A CA 1
ATOM 594 C C . GLN A 1 79 ? 7.210 15.666 -9.304 1.00 89.25 79 GLN A C 1
ATOM 596 O O . GLN A 1 79 ? 8.348 15.719 -9.775 1.00 89.25 79 GLN A O 1
ATOM 601 N N . LEU A 1 80 ? 6.933 16.015 -8.046 1.00 89.12 80 LEU A N 1
ATOM 602 C CA . LEU A 1 80 ? 7.956 16.457 -7.106 1.00 89.12 80 LEU A CA 1
ATOM 603 C C . LEU A 1 80 ? 8.973 15.347 -6.837 1.00 89.12 80 LEU A C 1
ATOM 605 O O . LEU A 1 80 ? 10.172 15.620 -6.830 1.00 89.12 80 LEU A O 1
ATOM 609 N N . PHE A 1 81 ? 8.519 14.101 -6.678 1.00 90.06 81 PHE A N 1
ATOM 610 C CA . PHE A 1 81 ? 9.409 12.962 -6.465 1.00 90.06 81 PHE A CA 1
ATOM 611 C C . PHE A 1 81 ? 10.387 12.778 -7.636 1.00 90.06 81 PHE A C 1
ATOM 613 O O . PHE A 1 81 ? 11.598 12.720 -7.426 1.00 90.06 81 PHE A O 1
ATOM 620 N N . VAL A 1 82 ? 9.893 12.784 -8.880 1.00 92.00 82 VAL A N 1
ATOM 621 C CA . VAL A 1 82 ? 10.743 12.676 -10.080 1.00 92.00 82 VAL A CA 1
ATOM 622 C C . VAL A 1 82 ? 11.692 13.870 -10.202 1.00 92.00 82 VAL A C 1
ATOM 624 O O . VAL A 1 82 ? 12.879 13.689 -10.474 1.00 92.00 82 VAL A O 1
ATOM 627 N N . GLN A 1 83 ? 11.215 15.093 -9.952 1.00 91.75 83 GLN A N 1
ATOM 628 C CA . GLN A 1 83 ? 12.061 16.291 -9.984 1.00 91.75 83 GLN A CA 1
ATOM 629 C C . GLN A 1 83 ? 13.186 16.234 -8.944 1.00 91.75 83 GLN A C 1
ATOM 631 O O . GLN A 1 83 ? 14.329 16.587 -9.251 1.00 91.75 83 GLN A O 1
ATOM 636 N N . MET A 1 84 ? 12.877 15.793 -7.725 1.00 90.19 84 MET A N 1
ATOM 637 C CA . MET A 1 84 ? 13.846 15.667 -6.638 1.00 90.19 84 MET A CA 1
ATOM 638 C C . MET A 1 84 ? 14.861 14.561 -6.931 1.00 90.19 84 MET A C 1
ATOM 640 O O . MET A 1 84 ? 16.063 14.807 -6.812 1.00 90.19 84 MET A O 1
ATOM 644 N N . MET A 1 85 ? 14.410 13.416 -7.449 1.00 89.50 85 MET A N 1
ATOM 645 C CA . MET A 1 85 ? 15.279 12.332 -7.909 1.00 89.50 85 MET A CA 1
ATOM 646 C C . MET A 1 85 ? 16.226 12.792 -9.023 1.00 89.50 85 MET A C 1
ATOM 648 O O . MET A 1 85 ? 17.433 12.545 -8.972 1.00 89.50 85 MET A O 1
ATOM 652 N N . GLU A 1 86 ? 15.720 13.514 -10.025 1.00 92.00 86 GLU A N 1
ATOM 653 C CA . GLU A 1 86 ? 16.556 14.055 -11.096 1.00 92.00 86 GLU A CA 1
ATOM 654 C C . GLU A 1 86 ? 17.567 15.084 -10.588 1.00 92.00 86 GLU A C 1
ATOM 656 O O . GLU A 1 86 ? 18.726 15.074 -11.017 1.00 92.00 86 GLU A O 1
ATOM 661 N N . LYS A 1 87 ? 17.139 15.983 -9.697 1.00 90.69 87 LYS A N 1
ATOM 662 C CA . LYS A 1 87 ? 17.996 17.008 -9.094 1.00 90.69 87 LYS A CA 1
ATOM 663 C C . LYS A 1 87 ? 19.120 16.367 -8.291 1.00 90.69 87 LYS A C 1
ATOM 665 O O . LYS A 1 87 ? 20.272 16.772 -8.437 1.00 90.69 87 LYS A O 1
ATOM 670 N N . GLU A 1 88 ? 18.800 15.354 -7.499 1.00 88.56 88 GLU A N 1
ATOM 671 C CA . GLU A 1 88 ? 19.775 14.579 -6.745 1.00 88.56 88 GLU A CA 1
ATOM 672 C C . GLU A 1 88 ? 20.749 13.842 -7.665 1.00 88.56 88 GLU A C 1
ATOM 674 O O . GLU A 1 88 ? 21.964 13.938 -7.485 1.00 88.56 88 GLU A O 1
ATOM 679 N N . ARG A 1 89 ? 20.247 13.191 -8.719 1.00 89.12 89 ARG A N 1
ATOM 680 C CA . ARG A 1 89 ? 21.091 12.530 -9.720 1.00 89.12 89 ARG A CA 1
ATOM 681 C C . ARG A 1 89 ? 22.077 13.507 -10.369 1.00 89.12 89 ARG A C 1
ATOM 683 O O . ARG A 1 89 ? 23.250 13.171 -10.520 1.00 89.12 89 ARG A O 1
ATOM 690 N N . ARG A 1 90 ? 21.630 14.720 -10.723 1.00 88.75 90 ARG A N 1
ATOM 691 C CA . ARG A 1 90 ? 22.496 15.789 -11.262 1.00 88.75 90 ARG A CA 1
ATOM 692 C C . ARG A 1 90 ? 23.512 16.256 -10.220 1.00 88.75 90 ARG A C 1
ATOM 694 O O . ARG A 1 90 ? 24.688 16.393 -10.540 1.00 88.75 90 ARG A O 1
ATOM 701 N N . ALA A 1 91 ? 23.088 16.458 -8.974 1.00 86.25 91 ALA A N 1
ATOM 702 C CA . ALA A 1 91 ? 23.979 16.858 -7.890 1.00 86.25 91 ALA A CA 1
ATOM 703 C C . ALA A 1 91 ? 25.100 15.823 -7.679 1.00 86.25 91 ALA A C 1
ATOM 705 O O . ALA A 1 91 ? 26.273 16.196 -7.646 1.00 86.25 91 ALA A O 1
ATOM 706 N N . ARG A 1 92 ? 24.763 14.526 -7.661 1.00 83.38 92 ARG A N 1
ATOM 707 C CA . ARG A 1 92 ? 25.735 13.425 -7.552 1.00 83.38 92 ARG A CA 1
ATOM 708 C C . ARG A 1 92 ? 26.694 13.365 -8.748 1.00 83.38 92 ARG A C 1
ATOM 710 O O . ARG A 1 92 ? 27.883 13.135 -8.556 1.00 83.38 92 ARG A O 1
ATOM 717 N N . GLN A 1 93 ? 26.226 13.643 -9.971 1.00 87.38 93 GLN A N 1
ATOM 718 C CA . GLN A 1 93 ? 27.101 13.755 -11.154 1.00 87.38 93 GLN A CA 1
ATOM 719 C C . GLN A 1 93 ? 28.110 14.902 -11.044 1.00 87.38 93 GLN A C 1
ATOM 721 O O . GLN A 1 93 ? 29.233 14.787 -11.529 1.00 87.38 93 GLN A O 1
ATOM 726 N N . HIS A 1 94 ? 27.727 15.991 -10.380 1.00 82.62 94 HIS A N 1
ATOM 727 C CA . HIS A 1 94 ? 28.605 17.123 -10.091 1.00 82.62 94 HIS A CA 1
ATOM 728 C C . HIS A 1 94 ? 29.439 16.942 -8.808 1.00 82.62 94 HIS A C 1
ATOM 730 O O . HIS A 1 94 ? 30.091 17.890 -8.373 1.00 82.62 94 HIS A O 1
ATOM 736 N N . GLY A 1 95 ? 29.454 15.742 -8.212 1.00 77.56 95 GLY A N 1
ATOM 737 C CA . GLY A 1 95 ? 30.261 15.423 -7.033 1.00 77.56 95 GLY A CA 1
ATOM 738 C C . GLY A 1 95 ? 29.664 15.885 -5.702 1.00 77.56 95 GLY A C 1
ATOM 739 O O . GLY A 1 95 ? 30.383 15.939 -4.707 1.00 77.56 95 GLY A O 1
ATOM 740 N N . ALA A 1 96 ? 28.373 16.228 -5.657 1.00 69.69 96 ALA A N 1
ATOM 741 C CA . ALA A 1 96 ? 27.683 16.447 -4.392 1.00 69.69 96 ALA A CA 1
ATOM 742 C C . ALA A 1 96 ? 27.431 15.094 -3.712 1.00 69.69 96 ALA A C 1
ATOM 744 O O . ALA A 1 96 ? 26.630 14.284 -4.181 1.00 69.69 96 ALA A O 1
ATOM 745 N N . GLU A 1 97 ? 28.141 14.851 -2.618 1.00 65.44 97 GLU A N 1
ATOM 746 C CA . GLU A 1 97 ? 27.898 13.732 -1.711 1.00 65.44 97 GLU A CA 1
ATOM 747 C C . GLU A 1 97 ? 26.777 14.104 -0.727 1.00 65.44 97 GLU A C 1
ATOM 749 O O . GLU A 1 97 ? 26.627 15.276 -0.361 1.00 65.44 97 GLU A O 1
ATOM 754 N N . ALA A 1 98 ? 25.980 13.120 -0.301 1.00 62.62 98 ALA A N 1
ATOM 755 C CA . ALA A 1 98 ? 25.077 13.306 0.827 1.00 62.62 98 ALA A CA 1
ATOM 756 C C . ALA A 1 98 ? 25.915 13.689 2.057 1.00 62.62 98 ALA A C 1
ATOM 758 O O . ALA A 1 98 ? 26.903 13.036 2.385 1.00 62.62 98 ALA A O 1
ATOM 759 N N . ASP A 1 99 ? 25.576 14.803 2.702 1.00 52.88 99 ASP A N 1
ATOM 760 C CA . ASP A 1 99 ? 26.336 15.307 3.844 1.00 52.88 99 ASP A CA 1
ATOM 761 C C . ASP A 1 99 ? 25.999 14.481 5.097 1.00 52.88 99 ASP A C 1
ATOM 763 O O . ASP A 1 99 ? 25.251 14.928 5.967 1.00 52.88 99 ASP A O 1
ATOM 767 N N . ASP A 1 100 ? 26.579 13.280 5.194 1.00 56.38 100 ASP A N 1
ATOM 768 C CA . ASP A 1 100 ? 26.457 12.342 6.327 1.00 56.38 100 ASP A CA 1
ATOM 769 C C . ASP A 1 100 ? 27.174 12.835 7.595 1.00 56.38 100 ASP A C 1
ATOM 771 O O . ASP A 1 100 ? 27.298 12.136 8.608 1.00 56.38 100 ASP A O 1
ATOM 775 N N . ARG A 1 101 ? 27.674 14.074 7.577 1.00 61.97 101 ARG A N 1
ATOM 776 C CA . ARG A 1 101 ? 28.280 14.698 8.744 1.00 61.97 101 ARG A CA 1
ATOM 777 C C . ARG A 1 101 ? 27.207 14.862 9.808 1.00 61.97 101 ARG A C 1
ATOM 779 O O . ARG A 1 101 ? 26.332 15.726 9.713 1.00 61.97 101 ARG A O 1
ATOM 786 N N . SER A 1 102 ? 27.329 14.046 10.855 1.00 53.25 102 SER A N 1
ATOM 787 C CA . SER A 1 102 ? 26.545 14.164 12.081 1.00 53.25 102 SER A CA 1
ATOM 788 C C . SER A 1 102 ? 26.461 15.631 12.512 1.00 53.25 102 SER A C 1
ATOM 790 O O . SER A 1 102 ? 27.411 16.402 12.357 1.00 53.25 102 SER A O 1
ATOM 792 N N . PHE A 1 103 ? 25.321 16.043 13.065 1.00 58.97 103 PHE A N 1
ATOM 793 C CA . PHE A 1 103 ? 25.075 17.429 13.493 1.00 58.97 103 PHE A CA 1
ATOM 794 C C . PHE A 1 103 ? 26.216 17.995 14.371 1.00 58.97 103 PHE A C 1
ATOM 796 O O . PHE A 1 103 ? 26.526 19.187 14.337 1.00 58.97 103 PHE A O 1
ATOM 803 N N . LEU A 1 104 ? 26.905 17.106 15.097 1.00 55.31 104 LEU A N 1
ATOM 804 C CA . LEU A 1 104 ? 28.104 17.387 15.881 1.00 55.31 104 LEU A CA 1
ATOM 805 C C . LEU A 1 104 ? 29.295 17.832 15.016 1.00 55.31 104 LEU A C 1
ATOM 807 O O . LEU A 1 104 ? 29.923 18.834 15.342 1.00 55.31 104 LEU A O 1
ATOM 811 N N . ALA A 1 105 ? 29.569 17.190 13.878 1.00 49.22 105 ALA A N 1
ATOM 812 C CA . ALA A 1 105 ? 30.632 17.594 12.953 1.00 49.22 105 ALA A CA 1
ATOM 813 C C . ALA A 1 105 ? 30.394 18.991 12.338 1.00 49.22 105 ALA A C 1
ATOM 815 O O . ALA A 1 105 ? 31.348 19.747 12.131 1.00 49.22 105 ALA A O 1
ATOM 816 N N . LYS A 1 106 ? 29.128 19.396 12.143 1.00 53.38 106 LYS A N 1
ATOM 817 C CA . LYS A 1 106 ? 28.766 20.776 11.752 1.00 53.38 106 LYS A CA 1
ATOM 818 C C . LYS A 1 106 ? 29.059 21.794 12.861 1.00 53.38 106 LYS A C 1
ATOM 820 O O . LYS A 1 106 ? 29.447 22.927 12.567 1.00 53.38 106 LYS A O 1
ATOM 825 N N . TYR A 1 107 ? 28.941 21.392 14.129 1.00 53.00 107 TYR A N 1
ATOM 826 C CA . TYR A 1 107 ? 29.259 22.238 15.283 1.00 53.00 107 TYR A CA 1
ATOM 827 C C . TYR A 1 107 ? 30.773 22.366 15.524 1.00 53.00 107 TYR A C 1
ATOM 829 O O . TYR A 1 107 ? 31.249 23.460 15.835 1.00 53.00 107 TYR A O 1
ATOM 837 N N . VAL A 1 108 ? 31.551 21.299 15.295 1.00 54.53 108 VAL A N 1
ATOM 838 C CA . VAL A 1 108 ? 33.018 21.325 15.456 1.00 54.53 108 VAL A CA 1
ATOM 839 C C . VAL A 1 108 ? 33.672 22.330 14.497 1.00 54.53 108 VAL A C 1
ATOM 841 O O . VAL A 1 108 ? 34.559 23.064 14.921 1.00 54.53 108 VAL A O 1
ATOM 844 N N . MET A 1 109 ? 33.185 22.494 13.261 1.00 49.53 109 MET A N 1
ATOM 845 C CA . MET A 1 109 ? 33.701 23.527 12.340 1.00 49.53 109 MET A CA 1
ATOM 846 C C . MET A 1 109 ? 33.491 24.969 12.847 1.00 49.53 109 MET A C 1
ATOM 848 O O . MET A 1 109 ? 34.386 25.805 12.712 1.00 49.53 109 MET A O 1
ATOM 852 N N . ARG A 1 110 ? 32.348 25.277 13.482 1.00 50.19 110 ARG A N 1
ATOM 853 C CA . ARG A 1 110 ? 32.103 26.608 14.081 1.00 50.19 110 ARG A CA 1
ATOM 854 C C . ARG A 1 110 ? 32.912 26.849 15.354 1.00 50.19 110 ARG A C 1
ATOM 856 O O . ARG A 1 110 ? 33.260 27.996 15.632 1.00 50.19 110 ARG A O 1
ATOM 863 N N . VAL A 1 111 ? 33.208 25.797 16.117 1.00 49.78 111 VAL A N 1
ATOM 864 C CA . VAL A 1 111 ? 34.023 25.892 17.336 1.00 49.78 111 VAL A CA 1
ATOM 865 C C . VAL A 1 111 ? 35.511 26.013 16.989 1.00 49.78 111 VAL A C 1
ATOM 867 O O . VAL A 1 111 ? 36.178 26.884 17.539 1.00 49.78 111 VAL A O 1
ATOM 870 N N . VAL A 1 112 ? 36.013 25.252 16.009 1.00 48.34 112 VAL A N 1
ATOM 871 C CA . VAL A 1 112 ? 37.422 25.292 15.569 1.00 48.34 112 VAL A CA 1
ATOM 872 C C . VAL A 1 112 ? 37.788 26.638 14.929 1.00 48.34 112 VAL A C 1
ATOM 874 O O . VAL A 1 112 ? 38.860 27.174 15.202 1.00 48.34 112 VAL A O 1
ATOM 877 N N . ALA A 1 113 ? 36.874 27.269 14.181 1.00 48.25 113 ALA A N 1
ATOM 878 C CA . ALA A 1 113 ? 37.083 28.629 13.672 1.00 48.25 113 ALA A CA 1
ATOM 879 C C . ALA A 1 113 ? 37.155 29.700 14.786 1.00 48.25 113 ALA A C 1
ATOM 881 O O . ALA A 1 113 ? 37.721 30.772 14.572 1.00 48.25 113 ALA A O 1
ATOM 882 N N . ARG A 1 114 ? 36.607 29.422 15.981 1.00 45.88 114 ARG A N 1
ATOM 883 C CA . ARG A 1 114 ? 36.703 30.311 17.152 1.00 45.88 114 ARG A CA 1
ATOM 884 C C . ARG A 1 114 ? 37.905 29.999 18.048 1.00 45.88 114 ARG A C 1
ATOM 886 O O . ARG A 1 114 ? 38.433 30.927 18.655 1.00 45.88 114 ARG A O 1
ATOM 893 N N . THR A 1 115 ? 38.377 28.754 18.108 1.00 44.69 115 THR A N 1
ATOM 894 C CA . THR A 1 115 ? 39.537 28.370 18.936 1.00 44.69 115 THR A CA 1
ATOM 895 C C . THR A 1 115 ? 40.884 28.509 18.221 1.00 44.69 115 THR A C 1
ATOM 897 O O . THR A 1 115 ? 41.909 28.614 18.885 1.00 44.69 115 THR A O 1
ATOM 900 N N . LEU A 1 116 ? 40.916 28.674 16.894 1.00 48.25 116 LEU A N 1
ATOM 901 C CA . LEU A 1 116 ? 42.144 29.022 16.154 1.00 48.25 116 LEU A CA 1
ATOM 902 C C . LEU A 1 116 ? 42.649 30.461 16.377 1.00 48.25 116 LEU A C 1
ATOM 904 O O . LEU A 1 116 ? 43.691 30.832 15.843 1.00 48.25 116 LEU A O 1
ATOM 908 N N . LYS A 1 117 ? 41.963 31.263 17.204 1.00 49.56 117 LYS A N 1
ATOM 909 C CA . LYS A 1 117 ? 42.512 32.517 17.746 1.00 49.56 117 LYS A CA 1
ATOM 910 C C . LYS A 1 117 ? 43.057 32.407 19.168 1.00 49.56 117 LYS A C 1
ATOM 912 O O . LYS A 1 117 ? 43.567 33.408 19.658 1.00 49.56 117 LYS A O 1
ATOM 917 N N . LEU A 1 118 ? 43.006 31.244 19.826 1.00 46.75 118 LEU A N 1
ATOM 918 C CA . LEU A 1 118 ? 43.601 31.100 21.154 1.00 46.75 118 LEU A CA 1
ATOM 919 C C . LEU A 1 118 ? 43.954 29.639 21.481 1.00 46.75 118 LEU A C 1
ATOM 921 O O . LEU A 1 118 ? 43.083 28.838 21.802 1.00 46.75 118 LEU A O 1
ATOM 925 N N . GLY A 1 119 ? 45.255 29.345 21.497 1.00 41.09 119 GLY A N 1
ATOM 926 C CA . GLY A 1 119 ? 45.824 28.313 22.367 1.00 41.09 119 GLY A CA 1
ATOM 927 C C . GLY A 1 119 ? 45.942 26.906 21.781 1.00 41.09 119 GLY A C 1
ATOM 928 O O . GLY A 1 119 ? 44.976 26.168 21.637 1.00 41.09 119 GLY A O 1
ATOM 929 N N . SER A 1 120 ? 47.188 26.514 21.539 1.00 51.12 120 SER A N 1
ATOM 930 C CA . SER A 1 120 ? 47.652 25.148 21.320 1.00 51.12 120 SER A CA 1
ATOM 931 C C . SER A 1 120 ? 47.434 24.253 22.547 1.00 51.12 120 SER A C 1
ATOM 933 O O . SER A 1 120 ? 48.035 24.517 23.587 1.00 51.12 120 SER A O 1
ATOM 935 N N . THR A 1 121 ? 46.719 23.135 22.402 1.00 39.84 121 THR A N 1
ATOM 936 C CA . THR A 1 121 ? 46.959 21.926 23.210 1.00 39.84 121 THR A CA 1
ATOM 937 C C . THR A 1 121 ? 46.727 20.659 22.384 1.00 39.84 121 THR A C 1
ATOM 939 O O . THR A 1 121 ? 45.716 20.486 21.708 1.00 39.84 121 THR A O 1
ATOM 942 N N . LEU A 1 122 ? 47.726 19.775 22.427 1.00 41.09 122 LEU A N 1
ATOM 943 C CA . LEU A 1 122 ? 47.733 18.437 21.842 1.00 41.09 122 LEU A CA 1
ATOM 944 C C . LEU A 1 122 ? 46.752 17.534 22.607 1.00 41.09 122 LEU A C 1
ATOM 946 O O . LEU A 1 122 ? 46.896 17.389 23.820 1.00 41.09 122 LEU A O 1
ATOM 950 N N . ILE A 1 123 ? 45.838 16.847 21.914 1.00 45.69 123 ILE A N 1
ATOM 951 C CA . ILE A 1 123 ? 45.151 15.675 22.475 1.00 45.69 123 ILE A CA 1
ATOM 952 C C . ILE A 1 123 ? 45.376 14.468 21.563 1.00 45.69 123 ILE A C 1
ATOM 954 O O . ILE A 1 123 ? 45.107 14.478 20.365 1.00 45.69 123 ILE A O 1
ATOM 958 N N . ARG A 1 124 ? 45.938 13.440 22.195 1.00 36.59 124 ARG A N 1
ATOM 959 C CA . ARG A 1 124 ? 46.371 12.140 21.685 1.00 36.59 124 ARG A CA 1
ATOM 960 C C . ARG A 1 124 ? 45.163 11.282 21.292 1.00 36.59 124 ARG A C 1
ATOM 962 O O . ARG A 1 124 ? 44.287 11.046 22.118 1.00 36.59 124 ARG A O 1
ATOM 969 N N . ALA A 1 125 ? 45.139 10.801 20.050 1.00 36.91 125 ALA A N 1
ATOM 970 C CA . ALA A 1 125 ? 44.110 9.894 19.547 1.00 36.91 125 ALA A CA 1
ATOM 971 C C . ALA A 1 125 ? 44.426 8.433 19.916 1.00 36.91 125 ALA A C 1
ATOM 973 O O . ALA A 1 125 ? 45.538 7.951 19.692 1.00 36.91 125 ALA A O 1
ATOM 974 N N . SER A 1 126 ? 43.431 7.733 20.460 1.00 38.16 126 SER A N 1
ATOM 975 C CA . SER A 1 126 ? 43.451 6.296 20.742 1.00 38.16 126 SER A CA 1
ATOM 976 C C . SER A 1 126 ? 42.623 5.580 19.675 1.00 38.16 126 SER A C 1
ATOM 978 O O . SER A 1 126 ? 41.411 5.762 19.607 1.00 38.16 126 SER A O 1
ATOM 980 N N . THR A 1 127 ? 43.261 4.769 18.836 1.00 36.19 127 THR A N 1
ATOM 981 C CA . THR A 1 127 ? 42.596 3.879 17.872 1.00 36.19 127 THR A CA 1
ATOM 982 C C . THR A 1 127 ? 41.852 2.757 18.597 1.00 36.19 127 THR A C 1
ATOM 984 O O . THR A 1 127 ? 42.472 1.947 19.287 1.00 36.19 127 THR A O 1
ATOM 987 N N . PHE A 1 128 ? 40.533 2.686 18.411 1.00 35.50 128 PHE A N 1
ATOM 988 C CA . PHE A 1 128 ? 39.694 1.573 18.854 1.00 35.50 128 PHE A CA 1
ATOM 989 C C . PHE A 1 128 ? 39.674 0.491 17.762 1.00 35.50 128 PHE A C 1
ATOM 991 O O . PHE A 1 128 ? 39.324 0.767 16.616 1.00 35.50 128 PHE A O 1
ATOM 998 N N . ARG A 1 129 ? 40.086 -0.734 18.111 1.00 30.42 129 ARG A N 1
ATOM 999 C CA . ARG A 1 129 ? 39.937 -1.935 17.271 1.00 30.42 129 ARG A CA 1
ATOM 1000 C C . ARG A 1 129 ? 38.491 -2.420 17.330 1.00 30.42 129 ARG A C 1
ATOM 1002 O O . ARG A 1 129 ? 37.936 -2.519 18.420 1.00 30.42 129 ARG A O 1
ATOM 1009 N N . TYR A 1 130 ? 37.948 -2.821 16.187 1.00 31.55 130 TYR A N 1
ATOM 1010 C CA . TYR A 1 130 ? 36.759 -3.667 16.097 1.00 31.55 130 TYR A CA 1
ATOM 1011 C C . TYR A 1 130 ? 37.171 -5.040 15.550 1.00 31.55 130 TYR A C 1
ATOM 1013 O O . TYR A 1 130 ? 37.805 -5.121 14.501 1.00 31.55 130 TYR A O 1
ATOM 1021 N N . CYS A 1 131 ? 36.797 -6.103 16.263 1.00 27.91 131 CYS A N 1
ATOM 1022 C CA . CYS A 1 131 ? 36.743 -7.481 15.776 1.00 27.91 131 CYS A CA 1
ATOM 1023 C C . CYS A 1 131 ? 35.369 -8.041 16.164 1.00 27.91 131 CYS A C 1
ATOM 1025 O O . CYS A 1 131 ? 35.006 -7.952 17.333 1.00 27.91 131 CYS A O 1
ATOM 1027 N N . SER A 1 132 ? 34.636 -8.656 15.238 1.00 31.52 132 SER A N 1
ATOM 1028 C CA . SER A 1 132 ? 34.519 -10.123 15.176 1.00 31.52 132 SER A CA 1
ATOM 1029 C C . SER A 1 132 ? 33.404 -10.572 14.223 1.00 31.52 132 SER A C 1
ATOM 1031 O O . SER A 1 132 ? 32.423 -9.871 13.997 1.00 31.52 132 SER A O 1
ATOM 1033 N N . ALA A 1 133 ? 33.625 -11.766 13.682 1.00 30.47 133 ALA A N 1
ATOM 1034 C CA . ALA A 1 133 ? 32.847 -12.523 12.712 1.00 30.47 133 ALA A CA 1
ATOM 1035 C C . ALA A 1 133 ? 31.784 -13.457 13.335 1.00 30.47 133 ALA A C 1
ATOM 1037 O O . ALA A 1 133 ? 31.789 -13.658 14.549 1.00 30.47 133 ALA A O 1
ATOM 1038 N N . ALA A 1 134 ? 30.999 -14.079 12.434 1.00 32.38 134 ALA A N 1
ATOM 1039 C CA . ALA A 1 134 ? 30.471 -15.466 12.404 1.00 32.38 134 ALA A CA 1
ATOM 1040 C C . ALA A 1 134 ? 28.938 -15.510 12.217 1.00 32.38 134 ALA A C 1
ATOM 1042 O O . ALA A 1 134 ? 28.197 -14.953 13.016 1.00 32.38 134 ALA A O 1
ATOM 1043 N N . GLU A 1 135 ? 28.436 -15.930 11.050 1.00 29.77 135 GLU A N 1
ATOM 1044 C CA . GLU A 1 135 ? 28.103 -17.307 10.611 1.00 29.77 135 GLU A CA 1
ATOM 1045 C C . GLU A 1 135 ? 26.577 -17.509 10.572 1.00 29.77 135 GLU A C 1
ATOM 1047 O O . GLU A 1 135 ? 25.870 -17.273 11.547 1.00 29.77 135 GLU A O 1
ATOM 1052 N N . SER A 1 136 ? 26.066 -17.951 9.419 1.00 33.44 136 SER A N 1
ATOM 1053 C CA . SER A 1 136 ? 24.658 -18.281 9.191 1.00 33.44 136 SER A CA 1
ATOM 1054 C C . SER A 1 136 ? 24.539 -19.732 8.732 1.00 33.44 136 SER A C 1
ATOM 1056 O O . SER A 1 136 ? 25.007 -20.085 7.647 1.00 33.44 136 SER A O 1
ATOM 1058 N N . SER A 1 137 ? 23.884 -20.552 9.547 1.00 36.75 137 SER A N 1
ATOM 1059 C CA . SER A 1 137 ? 23.618 -21.965 9.280 1.00 36.75 137 SER A CA 1
ATOM 1060 C C . SER A 1 137 ? 22.232 -22.122 8.657 1.00 36.75 137 SER A C 1
ATOM 1062 O O . SER A 1 137 ? 21.222 -21.796 9.280 1.00 36.75 137 SER A O 1
ATOM 1064 N N . GLY A 1 138 ? 22.185 -22.613 7.418 1.00 31.78 138 GLY A N 1
ATOM 1065 C CA . GLY A 1 138 ? 20.949 -22.972 6.725 1.00 31.78 138 GLY A CA 1
ATOM 1066 C C . GLY A 1 138 ? 20.394 -24.317 7.198 1.00 31.78 138 GLY A C 1
ATOM 1067 O O . GLY A 1 138 ? 21.146 -25.250 7.469 1.00 31.78 138 GLY A O 1
ATOM 1068 N N . SER A 1 139 ? 19.067 -24.432 7.255 1.00 32.06 139 SER A N 1
ATOM 1069 C CA . SER A 1 139 ? 18.379 -25.720 7.361 1.00 32.06 139 SER A CA 1
ATOM 1070 C C . SER A 1 139 ? 17.217 -25.780 6.369 1.00 32.06 139 SER A C 1
ATOM 1072 O O . SER A 1 139 ? 16.373 -24.889 6.303 1.00 32.06 139 SER A O 1
ATOM 1074 N N . ASN A 1 140 ? 17.242 -26.833 5.551 1.00 30.20 140 ASN A N 1
ATOM 1075 C CA . ASN A 1 140 ? 16.230 -27.190 4.563 1.00 30.20 140 ASN A CA 1
ATOM 1076 C C . ASN A 1 140 ? 15.006 -27.795 5.260 1.00 30.20 140 ASN A C 1
ATOM 1078 O O . ASN A 1 140 ? 15.155 -28.705 6.074 1.00 30.20 140 ASN A O 1
ATOM 1082 N N . ALA A 1 141 ? 13.805 -27.371 4.866 1.00 31.05 141 ALA A N 1
ATOM 1083 C CA . ALA A 1 141 ? 12.564 -28.063 5.198 1.00 31.05 141 ALA A CA 1
ATOM 1084 C C . ALA A 1 141 ? 11.696 -28.214 3.940 1.00 31.05 141 ALA A C 1
ATOM 1086 O O . ALA A 1 141 ? 11.261 -27.239 3.329 1.00 31.05 141 ALA A O 1
ATOM 1087 N N . THR A 1 142 ? 11.492 -29.467 3.547 1.00 32.50 142 THR A N 1
ATOM 1088 C CA . THR A 1 142 ? 10.655 -29.939 2.439 1.00 32.50 142 THR A CA 1
ATOM 1089 C C . THR A 1 142 ? 9.168 -29.773 2.777 1.00 32.50 142 THR A C 1
ATOM 1091 O O . THR A 1 142 ? 8.777 -30.188 3.868 1.00 32.50 142 THR A O 1
ATOM 1094 N N . PRO A 1 143 ? 8.298 -29.279 1.877 1.00 33.84 143 PRO A N 1
ATOM 1095 C CA . PRO A 1 143 ? 6.857 -29.394 2.060 1.00 33.84 143 PRO A CA 1
ATOM 1096 C C . PRO A 1 143 ? 6.275 -30.527 1.208 1.00 33.84 143 PRO A C 1
ATOM 1098 O O . PRO A 1 143 ? 6.481 -30.598 -0.004 1.00 33.84 143 PRO A O 1
ATOM 1101 N N . ALA A 1 144 ? 5.531 -31.402 1.881 1.00 30.69 144 ALA A N 1
ATOM 1102 C CA . ALA A 1 144 ? 4.690 -32.426 1.287 1.00 30.69 144 ALA A CA 1
ATOM 1103 C C . ALA A 1 144 ? 3.439 -31.815 0.630 1.00 30.69 144 ALA A C 1
ATOM 1105 O O . ALA A 1 144 ? 2.848 -30.857 1.128 1.00 30.69 144 ALA A O 1
ATOM 1106 N N . THR A 1 145 ? 3.048 -32.415 -0.489 1.00 37.91 145 THR A N 1
ATOM 1107 C CA . THR A 1 145 ? 1.854 -32.147 -1.297 1.00 37.91 145 THR A CA 1
ATOM 1108 C C . THR A 1 145 ? 0.558 -32.416 -0.524 1.00 37.91 145 THR A C 1
ATOM 1110 O O . THR A 1 145 ? 0.453 -33.451 0.136 1.00 37.91 145 THR A O 1
ATOM 1113 N N . PRO A 1 146 ? -0.481 -31.587 -0.722 1.00 42.81 146 PRO A N 1
ATOM 1114 C CA . PRO A 1 146 ? -1.801 -32.164 -0.940 1.00 42.81 146 PRO A CA 1
ATOM 1115 C C . PRO A 1 146 ? -2.513 -31.548 -2.147 1.00 42.81 146 PRO A C 1
ATOM 1117 O O . PRO A 1 146 ? -2.409 -30.365 -2.466 1.00 42.81 146 PRO A O 1
ATOM 1120 N N . SER A 1 147 ? -3.212 -32.430 -2.844 1.00 32.38 147 SER A N 1
ATOM 1121 C CA . SER A 1 147 ? -3.978 -32.209 -4.056 1.00 32.38 147 SER A CA 1
ATOM 1122 C C . SER A 1 147 ? -5.423 -31.788 -3.784 1.00 32.38 147 SER A C 1
ATOM 1124 O O . SER A 1 147 ? -6.056 -32.304 -2.869 1.00 32.38 147 SER A O 1
ATOM 1126 N N . SER A 1 148 ? -5.949 -31.052 -4.766 1.00 44.38 148 SER A N 1
ATOM 1127 C CA . SER A 1 148 ? -7.338 -31.021 -5.255 1.00 44.38 148 SER A CA 1
ATOM 1128 C C . SER A 1 148 ? -8.332 -30.059 -4.601 1.00 44.38 148 SER A C 1
ATOM 1130 O O . SER A 1 148 ? -8.402 -29.965 -3.385 1.00 44.38 148 SER A O 1
ATOM 1132 N N . SER A 1 149 ? -9.126 -29.447 -5.497 1.00 48.12 149 SER A N 1
ATOM 1133 C CA . SER A 1 149 ? -10.333 -28.635 -5.297 1.00 48.12 149 SER A CA 1
ATOM 1134 C C . SER A 1 149 ? -10.118 -27.140 -4.987 1.00 48.12 149 SER A C 1
ATOM 1136 O O . SER A 1 149 ? -9.572 -26.745 -3.964 1.00 48.12 149 SER A O 1
ATOM 1138 N N . THR A 1 150 ? -10.512 -26.281 -5.939 1.00 61.03 150 THR A N 1
ATOM 1139 C CA . THR A 1 150 ? -10.396 -24.810 -5.869 1.00 61.03 150 THR A CA 1
ATOM 1140 C C . THR A 1 150 ? -11.546 -24.142 -5.124 1.00 61.03 150 THR A C 1
ATOM 1142 O O . THR A 1 150 ? -11.420 -22.963 -4.791 1.00 61.03 150 THR A O 1
ATOM 1145 N N . ASP A 1 151 ? -12.627 -24.879 -4.876 1.00 58.00 151 ASP A N 1
ATOM 1146 C CA . ASP A 1 151 ? -13.822 -24.380 -4.193 1.00 58.00 151 ASP A CA 1
ATOM 1147 C C . ASP A 1 151 ? -13.638 -24.450 -2.668 1.00 58.00 151 ASP A C 1
ATOM 1149 O O . ASP A 1 151 ? -13.957 -23.492 -1.967 1.00 58.00 151 ASP A O 1
ATOM 1153 N N . ASP A 1 152 ? -12.954 -25.490 -2.173 1.00 62.78 152 ASP A N 1
ATOM 1154 C CA . ASP A 1 152 ? -12.594 -25.629 -0.752 1.00 62.78 152 ASP A CA 1
ATOM 1155 C C . ASP A 1 152 ? -11.642 -24.517 -0.275 1.00 62.78 152 ASP A C 1
ATOM 1157 O O . ASP A 1 152 ? -11.639 -24.127 0.892 1.00 62.78 152 ASP A O 1
ATOM 1161 N N . PHE A 1 153 ? -10.825 -23.971 -1.181 1.00 62.06 153 PHE A N 1
ATOM 1162 C CA . PHE A 1 153 ? -9.870 -22.916 -0.848 1.00 62.06 153 PHE A CA 1
ATOM 1163 C C . PHE A 1 153 ? -10.528 -21.539 -0.703 1.00 62.06 153 PHE A C 1
ATOM 1165 O O . PHE A 1 153 ? -10.123 -20.762 0.158 1.00 62.06 153 PHE A O 1
ATOM 1172 N N . ASP A 1 154 ? -11.527 -21.217 -1.529 1.00 62.31 154 ASP A N 1
ATOM 1173 C CA . ASP A 1 154 ? -12.212 -19.921 -1.443 1.00 62.31 154 ASP A CA 1
ATOM 1174 C C . ASP A 1 154 ? -13.156 -19.876 -0.233 1.00 62.31 154 ASP A C 1
ATOM 1176 O O . ASP A 1 154 ? -13.206 -18.860 0.463 1.00 62.31 154 ASP A O 1
ATOM 1180 N N . GLU A 1 155 ? -13.794 -21.003 0.106 1.00 65.50 155 GLU A N 1
ATOM 1181 C CA . GLU A 1 155 ? -14.510 -21.162 1.377 1.00 65.50 155 GLU A CA 1
ATOM 1182 C C . GLU A 1 155 ? -13.558 -21.065 2.583 1.00 65.50 155 GLU A C 1
ATOM 1184 O O . GLU A 1 155 ? -13.880 -20.416 3.577 1.00 65.50 155 GLU A O 1
ATOM 1189 N N . PHE A 1 156 ? -12.340 -21.609 2.480 1.00 69.19 156 PHE A N 1
ATOM 1190 C CA . PHE A 1 156 ? -11.310 -21.480 3.515 1.00 69.19 156 PHE A CA 1
ATOM 1191 C C . PHE A 1 156 ? -10.819 -20.034 3.710 1.00 69.19 156 PHE A C 1
ATOM 1193 O O . PHE A 1 156 ? -10.634 -19.601 4.849 1.00 69.19 156 PHE A O 1
ATOM 1200 N N . VAL A 1 157 ? -10.634 -19.259 2.634 1.00 65.06 157 VAL A N 1
ATOM 1201 C CA . VAL A 1 157 ? -10.223 -17.843 2.718 1.00 65.06 157 VAL A CA 1
ATOM 1202 C C . VAL A 1 157 ? -11.319 -16.980 3.360 1.00 65.06 157 VAL A C 1
ATOM 1204 O O . VAL A 1 157 ? -11.013 -16.161 4.232 1.00 65.06 157 VAL A O 1
ATOM 1207 N N . ASP A 1 158 ? -12.588 -17.203 3.006 1.00 62.44 158 ASP A N 1
ATOM 1208 C CA . ASP A 1 158 ? -13.729 -16.509 3.622 1.00 62.44 158 ASP A CA 1
ATOM 1209 C C . ASP A 1 158 ? -13.986 -16.970 5.073 1.00 62.44 158 ASP A C 1
ATOM 1211 O O . ASP A 1 158 ? -14.347 -16.149 5.927 1.00 62.44 158 ASP A O 1
ATOM 1215 N N . SER A 1 159 ? -13.738 -18.249 5.389 1.00 59.12 159 SER A N 1
ATOM 1216 C CA . SER A 1 159 ? -13.771 -18.773 6.763 1.00 59.12 159 SER A CA 1
ATOM 1217 C C . SER A 1 159 ? -12.680 -18.142 7.623 1.00 59.12 159 SER A C 1
ATOM 1219 O O . SER A 1 159 ? -12.970 -17.713 8.739 1.00 59.12 159 SER A O 1
ATOM 1221 N N . LEU A 1 160 ? -11.459 -17.966 7.094 1.00 60.06 160 LEU A N 1
ATOM 1222 C CA . LEU A 1 160 ? -10.393 -17.242 7.793 1.00 60.06 160 LEU A CA 1
ATOM 1223 C C . LEU A 1 160 ? -10.827 -15.819 8.159 1.00 60.06 160 LEU A C 1
ATOM 1225 O O . LEU A 1 160 ? -10.553 -15.366 9.266 1.00 60.06 160 LEU A O 1
ATOM 1229 N N . GLY A 1 161 ? -11.519 -15.112 7.261 1.00 58.91 161 GLY A N 1
ATOM 1230 C CA . GLY A 1 161 ? -11.987 -13.748 7.520 1.00 58.91 161 GLY A CA 1
ATOM 1231 C C . GLY A 1 161 ? -12.929 -13.644 8.727 1.00 58.91 161 GLY A C 1
ATOM 1232 O O . GLY A 1 161 ? -12.823 -12.698 9.511 1.00 58.91 161 GLY A O 1
ATOM 1233 N N . ARG A 1 162 ? -13.814 -14.633 8.914 1.00 57.75 162 ARG A N 1
ATOM 1234 C CA . ARG A 1 162 ? -14.751 -14.696 10.052 1.00 57.75 162 ARG A CA 1
ATOM 1235 C C . ARG A 1 162 ? -14.074 -15.234 11.317 1.00 57.75 162 ARG A C 1
ATOM 1237 O O . ARG A 1 162 ? -14.200 -14.614 12.376 1.00 57.75 162 ARG A O 1
ATOM 1244 N N . ASP A 1 163 ? -13.264 -16.284 11.190 1.00 58.44 163 ASP A N 1
ATOM 1245 C CA . ASP A 1 163 ? -12.508 -16.873 12.300 1.00 58.44 163 ASP A CA 1
ATOM 1246 C C . ASP A 1 163 ? -11.494 -15.898 12.896 1.00 58.44 163 ASP A C 1
ATOM 1248 O O . ASP A 1 163 ? -11.344 -15.862 14.108 1.00 58.44 163 ASP A O 1
ATOM 1252 N N . ILE A 1 164 ? -10.830 -15.043 12.110 1.00 60.09 164 ILE A N 1
ATOM 1253 C CA . ILE A 1 164 ? -9.867 -14.063 12.648 1.00 60.09 164 ILE A CA 1
ATOM 1254 C C . ILE A 1 164 ? -10.538 -13.125 13.660 1.00 60.09 164 ILE A C 1
ATOM 1256 O O . ILE A 1 164 ? -9.926 -12.780 14.673 1.00 60.09 164 ILE A O 1
ATOM 1260 N N . THR A 1 165 ? -11.789 -12.715 13.427 1.00 62.69 165 THR A N 1
ATOM 1261 C CA . THR A 1 165 ? -12.499 -11.849 14.381 1.00 62.69 165 THR A CA 1
ATOM 1262 C C . THR A 1 165 ? -12.888 -12.576 15.666 1.00 62.69 165 THR A C 1
ATOM 1264 O O . THR A 1 165 ? -12.815 -11.970 16.732 1.00 62.69 165 THR A O 1
ATOM 1267 N N . ASP A 1 166 ? -13.208 -13.871 15.598 1.00 67.56 166 ASP A N 1
ATOM 1268 C CA . ASP A 1 166 ? -13.545 -14.689 16.768 1.00 67.56 166 ASP A CA 1
ATOM 1269 C C . ASP A 1 166 ? -12.304 -15.206 17.518 1.00 67.56 166 ASP A C 1
ATOM 1271 O O . ASP A 1 166 ? -12.280 -15.186 18.747 1.00 67.56 166 ASP A O 1
ATOM 1275 N N . MET A 1 167 ? -11.229 -15.562 16.810 1.00 65.88 167 MET A N 1
ATOM 1276 C CA . MET A 1 167 ? -9.927 -15.965 17.362 1.00 65.88 167 MET A CA 1
ATOM 1277 C C . MET A 1 167 ? -9.217 -14.821 18.089 1.00 65.88 167 MET A C 1
ATOM 1279 O O . MET A 1 167 ? -8.422 -15.059 18.998 1.00 65.88 167 MET A O 1
ATOM 1283 N N . ASN A 1 168 ? -9.509 -13.577 17.708 1.00 70.12 168 ASN A N 1
ATOM 1284 C CA . ASN A 1 168 ? -8.943 -12.395 18.346 1.00 70.12 168 ASN A CA 1
ATOM 1285 C C . ASN A 1 168 ? -9.828 -11.814 19.462 1.00 70.12 168 ASN A C 1
ATOM 1287 O O . ASN A 1 168 ? -9.409 -10.861 20.126 1.00 70.12 168 ASN A O 1
ATOM 1291 N N . LYS A 1 169 ? -11.022 -12.370 19.727 1.00 75.94 169 LYS A N 1
ATOM 1292 C CA . LYS A 1 169 ? -11.873 -11.900 20.834 1.00 75.94 169 LYS A CA 1
ATOM 1293 C C . LYS A 1 169 ? -11.148 -12.070 22.171 1.00 75.94 169 LYS A C 1
ATOM 1295 O O . LYS A 1 169 ? -10.753 -13.165 22.555 1.00 75.94 169 LYS A O 1
ATOM 1300 N N . GLY A 1 170 ? -10.978 -10.962 22.893 1.00 79.75 170 GLY A N 1
ATOM 1301 C CA . GLY A 1 170 ? -10.314 -10.933 24.200 1.00 79.75 170 GLY A CA 1
ATOM 1302 C C . GLY A 1 170 ? -8.781 -10.885 24.158 1.00 79.75 170 GLY A C 1
ATOM 1303 O O . GLY A 1 170 ? -8.155 -10.843 25.217 1.00 79.75 170 GLY A O 1
ATOM 1304 N N . LEU A 1 171 ? -8.152 -10.854 22.976 1.00 84.19 171 LEU A N 1
ATOM 1305 C CA . LEU A 1 171 ? -6.715 -10.591 22.868 1.00 84.19 171 LEU A CA 1
ATOM 1306 C C . LEU A 1 171 ? -6.440 -9.084 22.952 1.00 84.19 171 LEU A C 1
ATOM 1308 O O . LEU A 1 171 ? -7.214 -8.261 22.472 1.00 84.19 171 LEU A O 1
ATOM 1312 N N . THR A 1 172 ? -5.308 -8.706 23.542 1.00 89.75 172 THR A N 1
ATOM 1313 C CA . THR A 1 172 ? -4.842 -7.315 23.499 1.00 89.75 172 THR A CA 1
ATOM 1314 C C . THR A 1 172 ? -4.319 -6.971 22.107 1.00 89.75 172 THR A C 1
ATOM 1316 O O . THR A 1 172 ? -3.813 -7.842 21.393 1.00 89.75 172 THR A O 1
ATOM 1319 N N . PHE A 1 173 ? -4.352 -5.686 21.742 1.00 88.44 173 PHE A N 1
ATOM 1320 C CA . PHE A 1 173 ? -3.788 -5.199 20.477 1.00 88.44 173 PHE A CA 1
ATOM 1321 C C . PHE A 1 173 ? -2.345 -5.683 20.256 1.00 88.44 173 PHE A C 1
ATOM 1323 O O . PHE A 1 173 ? -2.014 -6.184 19.186 1.00 88.44 173 PHE A O 1
ATOM 1330 N N . SER A 1 174 ? -1.495 -5.623 21.287 1.00 90.56 174 SER A N 1
ATOM 1331 C CA . SER A 1 174 ? -0.101 -6.075 21.197 1.00 90.56 174 SER A CA 1
ATOM 1332 C C . SER A 1 174 ? 0.022 -7.554 20.829 1.00 90.56 174 SER A C 1
ATOM 1334 O O . SER A 1 174 ? 0.963 -7.938 20.135 1.00 90.56 174 SER A O 1
ATOM 1336 N N . ARG A 1 175 ? -0.913 -8.393 21.291 1.00 88.00 175 ARG A N 1
ATOM 1337 C CA . ARG A 1 175 ? -0.927 -9.825 20.984 1.00 88.00 175 ARG A CA 1
ATOM 1338 C C . ARG A 1 175 ? -1.419 -10.081 19.563 1.00 88.00 175 ARG A C 1
ATOM 1340 O O . ARG A 1 175 ? -0.751 -10.821 18.848 1.00 88.00 175 ARG A O 1
ATOM 1347 N N . MET A 1 176 ? -2.483 -9.397 19.137 1.00 87.69 176 MET A N 1
ATOM 1348 C CA . MET A 1 176 ? -2.946 -9.445 17.745 1.00 87.69 176 MET A CA 1
ATOM 1349 C C . MET A 1 176 ? -1.843 -9.002 16.776 1.00 87.69 176 MET A C 1
ATOM 1351 O O . MET A 1 176 ? -1.565 -9.692 15.800 1.00 87.69 176 MET A O 1
ATOM 1355 N N . LEU A 1 177 ? -1.150 -7.898 17.081 1.00 89.12 177 LEU A N 1
ATOM 1356 C CA . LEU A 1 177 ? -0.071 -7.370 16.248 1.00 89.12 177 LEU A CA 1
ATOM 1357 C C . LEU A 1 177 ? 1.084 -8.373 16.122 1.00 89.12 177 LEU A C 1
ATOM 1359 O O . LEU A 1 177 ? 1.503 -8.680 15.010 1.00 89.12 177 LEU A O 1
ATOM 1363 N N . ARG A 1 178 ? 1.552 -8.950 17.237 1.00 89.38 178 ARG A N 1
ATOM 1364 C CA . ARG A 1 178 ? 2.617 -9.974 17.232 1.00 89.38 178 ARG A CA 1
ATOM 1365 C C . ARG A 1 178 ? 2.226 -11.248 16.476 1.00 89.38 178 ARG A C 1
ATOM 1367 O O . ARG A 1 178 ? 3.095 -11.915 15.927 1.00 89.38 178 ARG A O 1
ATOM 1374 N N . GLN A 1 179 ? 0.939 -11.595 16.461 1.00 88.19 179 GLN A N 1
ATOM 1375 C CA . GLN A 1 179 ? 0.409 -12.764 15.752 1.00 88.19 179 GLN A CA 1
ATOM 1376 C C . GLN A 1 179 ? -0.032 -12.453 14.313 1.00 88.19 179 GLN A C 1
ATOM 1378 O O . GLN A 1 179 ? -0.424 -13.367 13.588 1.00 88.19 179 GLN A O 1
ATOM 1383 N N . SER A 1 180 ? 0.050 -11.196 13.875 1.00 89.44 180 SER A N 1
ATOM 1384 C CA . SER A 1 180 ? -0.343 -10.802 12.525 1.00 89.44 180 SER A CA 1
ATOM 1385 C C . SER A 1 180 ? 0.611 -11.367 11.472 1.00 89.44 180 SER A C 1
ATOM 1387 O O . SER A 1 180 ? 1.820 -11.480 11.689 1.00 89.44 180 SER A O 1
ATOM 1389 N N . LYS A 1 181 ? 0.072 -11.677 10.288 1.00 87.81 181 LYS A N 1
ATOM 1390 C CA . LYS A 1 181 ? 0.881 -12.103 9.136 1.00 87.81 181 LYS A CA 1
ATOM 1391 C C . LYS A 1 181 ? 1.902 -11.043 8.738 1.00 87.81 181 LYS A C 1
ATOM 1393 O O . LYS A 1 181 ? 3.022 -11.397 8.400 1.00 87.81 181 LYS A O 1
ATOM 1398 N N . PHE A 1 182 ? 1.544 -9.768 8.879 1.00 88.44 182 PHE A N 1
ATOM 1399 C CA . PHE A 1 182 ? 2.439 -8.638 8.658 1.00 88.44 182 PHE A CA 1
ATOM 1400 C C . PHE A 1 182 ? 3.722 -8.732 9.496 1.00 88.44 182 PHE A C 1
ATOM 1402 O O . PHE A 1 182 ? 4.814 -8.710 8.941 1.00 88.44 182 PHE A O 1
ATOM 1409 N N . VAL A 1 183 ? 3.604 -8.923 10.817 1.00 89.81 183 VAL A N 1
ATOM 1410 C CA . VAL A 1 183 ? 4.781 -9.057 11.696 1.00 89.81 183 VAL A CA 1
ATOM 1411 C C . VAL A 1 183 ? 5.522 -10.378 11.454 1.00 89.81 183 VAL A C 1
ATOM 1413 O O . VAL A 1 183 ? 6.746 -10.414 11.539 1.00 89.81 183 VAL A O 1
ATOM 1416 N N . GLN A 1 184 ? 4.807 -11.458 11.114 1.00 88.00 184 GLN A N 1
ATOM 1417 C CA . GLN A 1 184 ? 5.412 -12.766 10.814 1.00 88.00 184 GLN A CA 1
ATOM 1418 C C . GLN A 1 184 ? 6.228 -12.787 9.515 1.00 88.00 184 GLN A C 1
ATOM 1420 O O . GLN A 1 184 ? 7.155 -13.589 9.405 1.00 88.00 184 GLN A O 1
ATOM 1425 N N . LEU A 1 185 ? 5.887 -11.945 8.534 1.00 86.50 185 LEU A N 1
ATOM 1426 C CA . LEU A 1 185 ? 6.611 -11.846 7.263 1.00 86.50 185 LEU A CA 1
ATOM 1427 C C . LEU A 1 185 ? 8.070 -11.401 7.470 1.00 86.50 185 LEU A C 1
ATOM 1429 O O . LEU A 1 185 ? 8.963 -11.886 6.769 1.00 86.50 185 LEU A O 1
ATOM 1433 N N . GLY A 1 186 ? 8.317 -10.558 8.479 1.00 89.19 186 GLY A N 1
ATOM 1434 C CA . GLY A 1 186 ? 9.647 -10.056 8.811 1.00 89.19 186 GLY A CA 1
ATOM 1435 C C . GLY A 1 186 ?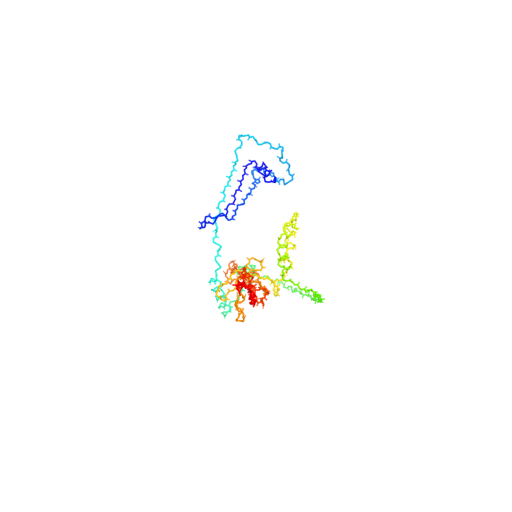 10.201 -9.179 7.693 1.00 89.19 186 GLY A C 1
ATOM 1436 O O . GLY A 1 186 ? 9.561 -8.212 7.296 1.00 89.19 186 GLY A O 1
ATOM 1437 N N . ASP A 1 187 ? 11.388 -9.521 7.189 1.00 90.62 187 ASP A N 1
ATOM 1438 C CA . ASP A 1 187 ? 11.959 -8.855 6.017 1.00 90.62 187 ASP A CA 1
ATOM 1439 C C . ASP A 1 187 ? 11.110 -9.130 4.767 1.00 90.62 187 ASP A C 1
ATOM 1441 O O . ASP A 1 187 ? 10.842 -10.290 4.427 1.00 90.62 187 ASP A O 1
ATOM 1445 N N . PHE A 1 188 ? 10.688 -8.050 4.110 1.00 90.31 188 PHE A N 1
ATOM 1446 C CA . PHE A 1 188 ? 9.809 -8.056 2.946 1.00 90.31 188 PHE A CA 1
ATOM 1447 C C . PHE A 1 188 ? 10.556 -8.347 1.648 1.00 90.31 188 PHE A C 1
ATOM 1449 O O . PHE A 1 188 ? 9.954 -8.898 0.722 1.00 90.31 188 PHE A O 1
ATOM 1456 N N . ASN A 1 189 ? 11.848 -8.018 1.576 1.00 91.81 189 ASN A N 1
ATOM 1457 C CA . ASN A 1 189 ? 12.568 -8.036 0.314 1.00 91.81 189 ASN A CA 1
ATOM 1458 C C . ASN A 1 189 ? 12.690 -9.463 -0.242 1.00 91.81 189 ASN A C 1
ATOM 1460 O O . ASN A 1 189 ? 13.302 -10.363 0.335 1.00 91.81 189 ASN A O 1
ATOM 1464 N N . GLY A 1 190 ? 12.079 -9.676 -1.402 1.00 90.81 190 GLY A N 1
ATOM 1465 C CA . GLY A 1 190 ? 12.058 -10.946 -2.101 1.00 90.81 190 GLY A CA 1
ATOM 1466 C C . GLY A 1 190 ? 11.025 -11.950 -1.588 1.00 90.81 190 GLY A C 1
ATOM 1467 O O . GLY A 1 190 ? 11.017 -13.078 -2.089 1.00 90.81 190 GLY A O 1
ATOM 1468 N N . ARG A 1 191 ? 10.151 -11.575 -0.645 1.00 93.50 191 ARG A N 1
ATOM 1469 C CA . ARG A 1 191 ? 9.066 -12.442 -0.165 1.00 93.50 191 ARG A CA 1
ATOM 1470 C C . ARG A 1 191 ? 7.972 -12.584 -1.211 1.00 93.50 191 ARG A C 1
ATOM 1472 O O . ARG A 1 191 ? 7.639 -11.637 -1.916 1.00 93.50 191 ARG A O 1
ATOM 1479 N N . LEU A 1 192 ? 7.389 -13.775 -1.286 1.00 95.31 192 LEU A N 1
ATOM 1480 C CA . LEU A 1 192 ? 6.247 -14.037 -2.151 1.00 95.31 192 LEU A CA 1
ATOM 1481 C C . LEU A 1 192 ? 4.948 -13.802 -1.383 1.00 95.31 192 LEU A C 1
ATOM 1483 O O . LEU A 1 192 ? 4.750 -14.378 -0.314 1.00 95.31 192 LEU A O 1
ATOM 1487 N N . VAL A 1 193 ? 4.065 -12.984 -1.948 1.00 95.31 193 VAL A N 1
ATOM 1488 C CA . VAL A 1 193 ? 2.754 -12.657 -1.377 1.00 95.31 193 VAL A CA 1
ATOM 1489 C C . VAL A 1 193 ? 1.669 -12.789 -2.438 1.00 95.31 193 VAL A C 1
ATOM 1491 O O . VAL A 1 193 ? 1.904 -12.593 -3.631 1.00 95.31 193 VAL A O 1
ATOM 1494 N N . THR A 1 194 ? 0.468 -13.161 -2.013 1.00 96.00 194 THR A N 1
ATOM 1495 C CA . THR A 1 194 ? -0.703 -13.225 -2.889 1.00 96.00 194 THR A CA 1
ATOM 1496 C C . THR A 1 194 ? -1.419 -11.885 -2.869 1.00 96.00 194 THR A C 1
ATOM 1498 O O . THR A 1 194 ? -1.736 -11.386 -1.792 1.00 96.00 194 THR A O 1
ATOM 1501 N N . GLY A 1 195 ? -1.700 -11.331 -4.043 1.00 96.31 195 GLY A N 1
ATOM 1502 C CA . GLY A 1 195 ? -2.453 -10.092 -4.193 1.00 96.31 195 GLY A CA 1
ATOM 1503 C C . GLY A 1 195 ? -3.681 -10.268 -5.077 1.00 96.31 195 GLY A C 1
ATOM 1504 O O . GLY A 1 195 ? -3.805 -11.250 -5.815 1.00 96.31 195 GLY A O 1
ATOM 1505 N N . ARG A 1 196 ? -4.591 -9.302 -5.020 1.00 96.75 196 ARG A N 1
ATOM 1506 C CA . ARG A 1 196 ? -5.775 -9.200 -5.866 1.00 96.75 196 ARG A CA 1
ATOM 1507 C C . ARG A 1 196 ? -5.703 -7.924 -6.690 1.00 96.75 196 ARG A C 1
ATOM 1509 O O . ARG A 1 196 ? -5.444 -6.853 -6.153 1.00 96.75 196 ARG A O 1
ATOM 1516 N N . ILE A 1 197 ? -5.962 -8.031 -7.989 1.00 96.38 197 ILE A N 1
ATOM 1517 C CA . ILE A 1 197 ? -6.051 -6.857 -8.862 1.00 96.38 197 ILE A CA 1
ATOM 1518 C C . ILE A 1 197 ? -7.324 -6.090 -8.489 1.00 96.38 197 ILE A C 1
ATOM 1520 O O . ILE A 1 197 ? -8.423 -6.627 -8.626 1.00 96.38 197 ILE A O 1
ATOM 1524 N N . VAL A 1 198 ? -7.181 -4.858 -8.008 1.00 95.12 198 VAL A N 1
ATOM 1525 C CA . VAL A 1 198 ? -8.308 -4.000 -7.608 1.00 95.12 198 VAL A CA 1
ATOM 1526 C C . VAL A 1 198 ? -8.760 -3.129 -8.769 1.00 95.12 198 VAL A C 1
ATOM 1528 O O . VAL A 1 198 ? -9.957 -2.977 -8.982 1.00 95.12 198 VAL A O 1
ATOM 1531 N N . HIS A 1 199 ? -7.806 -2.582 -9.522 1.00 94.19 199 HIS A N 1
ATOM 1532 C CA . HIS A 1 199 ? -8.087 -1.674 -10.625 1.00 94.19 199 HIS A CA 1
ATOM 1533 C C . HIS A 1 199 ? -7.076 -1.870 -11.754 1.00 94.19 199 HIS A C 1
ATOM 1535 O O . HIS A 1 199 ? -5.897 -2.139 -11.501 1.00 94.19 199 HIS A O 1
ATOM 1541 N N . ARG A 1 200 ? -7.527 -1.725 -13.001 1.00 93.44 200 ARG A N 1
ATOM 1542 C CA . ARG A 1 200 ? -6.649 -1.755 -14.177 1.00 93.44 200 ARG A CA 1
ATOM 1543 C C . ARG A 1 200 ? -6.779 -0.463 -14.977 1.00 93.44 200 ARG A C 1
ATOM 1545 O O . ARG A 1 200 ? -7.848 -0.158 -15.495 1.00 93.44 200 ARG A O 1
ATOM 1552 N N . VAL A 1 201 ? -5.664 0.244 -15.149 1.00 93.25 201 VAL A N 1
ATOM 1553 C CA . VAL A 1 201 ? -5.571 1.448 -15.985 1.00 93.25 201 VAL A CA 1
ATOM 1554 C C . VAL A 1 201 ? -4.655 1.142 -17.155 1.00 93.25 201 VAL A C 1
ATOM 1556 O O . VAL A 1 201 ? -3.446 1.080 -16.989 1.00 93.25 201 VAL A O 1
ATOM 1559 N N . GLN A 1 202 ? -5.220 0.950 -18.348 1.00 90.88 202 GLN A N 1
ATOM 1560 C CA . GLN A 1 202 ? -4.448 0.573 -19.540 1.00 90.88 202 GLN A CA 1
ATOM 1561 C C . GLN A 1 202 ? -3.625 -0.714 -19.290 1.00 90.88 202 GLN A C 1
ATOM 1563 O O . GLN A 1 202 ? -4.206 -1.798 -19.133 1.00 90.88 202 GLN A O 1
ATOM 1568 N N . ASP A 1 203 ? -2.298 -0.582 -19.223 1.00 91.88 203 ASP A N 1
ATOM 1569 C CA . ASP A 1 203 ? -1.345 -1.659 -18.947 1.00 91.88 203 ASP A CA 1
ATOM 1570 C C . ASP A 1 203 ? -0.875 -1.686 -17.484 1.00 91.88 203 ASP A C 1
ATOM 1572 O O . ASP A 1 203 ? -0.109 -2.571 -17.116 1.00 91.88 203 ASP A O 1
ATOM 1576 N N . ASP A 1 204 ? -1.322 -0.756 -16.642 1.00 94.56 204 ASP A N 1
ATOM 1577 C CA . ASP A 1 204 ? -0.999 -0.702 -15.217 1.00 94.56 204 ASP A CA 1
ATOM 1578 C C . ASP A 1 204 ? -2.039 -1.451 -14.380 1.00 94.56 204 ASP A C 1
ATOM 1580 O O . ASP A 1 204 ? -3.252 -1.233 -14.482 1.00 94.56 204 ASP A O 1
ATOM 1584 N N . LEU A 1 205 ? -1.549 -2.356 -13.537 1.00 95.94 205 LEU A N 1
ATOM 1585 C CA . LEU A 1 205 ? -2.332 -3.184 -12.632 1.00 95.94 205 LEU A CA 1
ATOM 1586 C C . LEU A 1 205 ? -2.108 -2.697 -11.202 1.00 95.94 205 LEU A C 1
ATOM 1588 O O . LEU A 1 205 ? -1.001 -2.817 -10.679 1.00 95.94 205 LEU A O 1
ATOM 1592 N N . TYR A 1 206 ? -3.169 -2.206 -10.563 1.00 96.50 206 TYR A N 1
ATOM 1593 C CA . TYR A 1 206 ? -3.173 -1.876 -9.141 1.00 96.50 206 TYR A CA 1
ATOM 1594 C C . TYR A 1 206 ? -3.557 -3.118 -8.344 1.00 96.50 206 TYR A C 1
ATOM 1596 O O . TYR A 1 206 ? -4.667 -3.644 -8.489 1.00 96.50 206 TYR A O 1
ATOM 1604 N N . ILE A 1 207 ? -2.633 -3.599 -7.517 1.00 97.44 207 ILE A N 1
ATOM 1605 C CA . ILE A 1 207 ? -2.732 -4.889 -6.841 1.00 97.44 207 ILE A CA 1
ATOM 1606 C C . ILE A 1 207 ? -2.676 -4.665 -5.332 1.00 97.44 207 ILE A C 1
ATOM 1608 O O . ILE A 1 207 ? -1.681 -4.169 -4.807 1.00 97.44 207 ILE A O 1
ATOM 1612 N N . ASP A 1 208 ? -3.739 -5.065 -4.644 1.00 96.56 208 ASP A N 1
ATOM 1613 C CA . ASP A 1 208 ? -3.811 -5.069 -3.185 1.00 96.56 208 ASP A CA 1
ATOM 1614 C C . ASP A 1 208 ? -3.359 -6.433 -2.657 1.00 96.56 208 ASP A C 1
ATOM 1616 O O . ASP A 1 208 ? -3.820 -7.481 -3.110 1.00 96.56 208 ASP A O 1
ATOM 1620 N N . PHE A 1 209 ? -2.438 -6.428 -1.703 1.00 95.06 209 PHE A N 1
ATOM 1621 C CA . PHE A 1 209 ? -1.892 -7.620 -1.055 1.00 95.06 209 PHE A CA 1
ATOM 1622 C C . PHE A 1 209 ? -1.991 -7.536 0.479 1.00 95.06 209 PHE A C 1
ATOM 1624 O O . PHE A 1 209 ? -1.299 -8.264 1.193 1.00 95.06 209 PHE A O 1
ATOM 1631 N N . GLY A 1 210 ? -2.875 -6.668 0.987 1.00 91.56 210 GLY A N 1
ATOM 1632 C CA . GLY A 1 210 ? -3.228 -6.566 2.403 1.00 91.56 210 GLY A CA 1
ATOM 1633 C C . GLY A 1 210 ? -2.295 -5.691 3.242 1.00 91.56 210 GLY A C 1
ATOM 1634 O O . GLY A 1 210 ? -2.360 -5.755 4.471 1.00 91.56 210 GLY A O 1
ATOM 1635 N N . LEU A 1 211 ? -1.423 -4.902 2.606 1.00 91.88 211 LEU A N 1
ATOM 1636 C CA . LEU A 1 211 ? -0.606 -3.883 3.274 1.00 91.88 211 LEU A CA 1
ATOM 1637 C C . LEU A 1 211 ? -1.184 -2.475 3.059 1.00 91.88 211 LEU A C 1
ATOM 1639 O O . LEU A 1 211 ? -2.282 -2.301 2.544 1.00 91.88 211 LEU A O 1
ATOM 1643 N N . LYS A 1 212 ? -0.446 -1.460 3.519 1.00 92.12 212 LYS A N 1
ATOM 1644 C CA . LYS A 1 212 ? -0.860 -0.050 3.514 1.00 92.12 212 LYS A CA 1
ATOM 1645 C C . LYS A 1 212 ? -1.099 0.504 2.105 1.00 92.12 212 LYS A C 1
ATOM 1647 O O . LYS A 1 212 ? -2.036 1.277 1.926 1.00 92.12 212 LYS A O 1
ATOM 1652 N N . PHE A 1 213 ? -0.258 0.133 1.141 1.00 94.75 213 PHE A N 1
ATOM 1653 C CA . PHE A 1 213 ? -0.313 0.638 -0.229 1.00 94.75 213 PHE A CA 1
ATOM 1654 C C . PHE A 1 213 ? -0.444 -0.490 -1.241 1.00 94.75 213 PHE A C 1
ATOM 1656 O O . PHE A 1 213 ? 0.052 -1.598 -1.035 1.00 94.75 213 PHE A O 1
ATOM 1663 N N . ASN A 1 214 ? -1.087 -0.169 -2.360 1.00 94.94 214 ASN A N 1
ATOM 1664 C CA . ASN A 1 214 ? -1.159 -1.061 -3.505 1.00 94.94 214 ASN A CA 1
ATOM 1665 C C . ASN A 1 214 ? 0.190 -1.087 -4.226 1.00 94.94 214 ASN A C 1
ATOM 1667 O O . ASN A 1 214 ? 0.902 -0.083 -4.269 1.00 94.94 214 ASN A O 1
ATOM 1671 N N . ALA A 1 215 ? 0.502 -2.221 -4.844 1.00 95.88 215 ALA A N 1
ATOM 1672 C CA . ALA A 1 215 ? 1.593 -2.308 -5.801 1.00 95.88 215 ALA A CA 1
ATOM 1673 C C . ALA A 1 215 ? 1.071 -1.999 -7.206 1.00 95.88 215 ALA A C 1
ATOM 1675 O O . ALA A 1 215 ? -0.008 -2.470 -7.584 1.00 95.88 215 ALA A O 1
ATOM 1676 N N . VAL A 1 216 ? 1.845 -1.236 -7.976 1.00 95.19 216 VAL A N 1
ATOM 1677 C CA . VAL A 1 216 ? 1.547 -0.939 -9.380 1.00 95.19 216 VAL A CA 1
ATOM 1678 C C . VAL A 1 216 ? 2.499 -1.741 -10.257 1.00 95.19 216 VAL A C 1
ATOM 1680 O O . VAL A 1 216 ? 3.707 -1.520 -10.256 1.00 95.19 216 VAL A O 1
ATOM 1683 N N . CYS A 1 217 ? 1.962 -2.702 -11.007 1.00 95.25 217 CYS A N 1
ATOM 1684 C CA . CYS A 1 217 ? 2.752 -3.548 -11.900 1.00 95.25 217 CYS A CA 1
ATOM 1685 C C . CYS A 1 217 ? 2.246 -3.449 -13.338 1.00 95.25 217 CYS A C 1
ATOM 1687 O O . CYS A 1 217 ? 1.042 -3.385 -13.578 1.00 95.25 217 CYS A O 1
ATOM 1689 N N . LYS A 1 218 ? 3.153 -3.546 -14.312 1.00 95.19 218 LYS A N 1
ATOM 1690 C CA . LYS A 1 218 ? 2.767 -3.643 -15.724 1.00 95.19 218 LYS A CA 1
ATOM 1691 C C . LYS A 1 218 ? 2.165 -5.014 -16.041 1.00 95.19 218 LYS A C 1
ATOM 1693 O O . LYS A 1 218 ? 2.663 -6.050 -15.593 1.00 95.19 218 LYS A O 1
ATOM 1698 N N . ALA A 1 219 ? 1.111 -5.019 -16.849 1.00 94.31 219 ALA A N 1
ATOM 1699 C CA . ALA A 1 219 ? 0.490 -6.223 -17.367 1.00 94.31 219 ALA A CA 1
ATOM 1700 C C . ALA A 1 219 ? 1.479 -6.974 -18.279 1.00 94.31 219 ALA A C 1
ATOM 1702 O O . ALA A 1 219 ? 2.082 -6.367 -19.168 1.00 94.31 219 ALA A O 1
ATOM 1703 N N . PRO A 1 220 ? 1.654 -8.295 -18.104 1.00 94.31 220 PRO A N 1
ATOM 1704 C CA . PRO A 1 220 ? 2.511 -9.074 -18.984 1.00 94.31 220 PRO A CA 1
ATOM 1705 C C . PRO A 1 220 ? 1.975 -9.063 -20.417 1.00 94.31 220 PRO A C 1
ATOM 1707 O O . PRO A 1 220 ? 0.773 -9.213 -20.630 1.00 94.31 220 PRO A O 1
ATOM 1710 N N . ALA A 1 221 ? 2.867 -8.962 -21.406 1.00 90.94 221 ALA A N 1
ATOM 1711 C CA . ALA A 1 221 ? 2.483 -9.018 -22.821 1.00 90.94 221 ALA A CA 1
ATOM 1712 C C . ALA A 1 221 ? 1.822 -10.360 -23.195 1.00 90.94 221 ALA A C 1
ATOM 1714 O O . ALA A 1 221 ? 0.960 -10.424 -24.069 1.00 90.94 221 ALA A O 1
ATOM 1715 N N . VAL A 1 222 ? 2.208 -11.439 -22.508 1.00 91.25 222 VAL A N 1
ATOM 1716 C CA . VAL A 1 222 ? 1.627 -12.771 -22.684 1.00 91.25 222 VAL A CA 1
ATOM 1717 C C . VAL A 1 222 ? 0.401 -12.909 -21.787 1.00 91.25 222 VAL A C 1
ATOM 1719 O O . VAL A 1 222 ? 0.503 -12.769 -20.571 1.00 91.25 222 VAL A O 1
ATOM 1722 N N . ASN A 1 223 ? -0.747 -13.248 -22.378 1.00 88.50 223 ASN A N 1
ATOM 1723 C CA . ASN A 1 223 ? -2.003 -13.484 -21.656 1.00 88.50 223 ASN A CA 1
ATOM 1724 C C . ASN A 1 223 ? -2.484 -12.273 -20.822 1.00 88.50 223 ASN A C 1
ATOM 1726 O O . ASN A 1 223 ? -3.079 -12.436 -19.755 1.00 88.50 223 ASN A O 1
ATOM 1730 N N . SER A 1 224 ? -2.243 -11.050 -21.315 1.00 89.12 224 SER A N 1
ATOM 1731 C CA . SER A 1 224 ? -2.638 -9.791 -20.659 1.00 89.12 224 SER A CA 1
ATOM 1732 C C . SER A 1 224 ? -4.142 -9.711 -20.373 1.00 89.12 224 SER A C 1
ATOM 1734 O O . SER A 1 224 ? -4.576 -9.057 -19.423 1.00 89.12 224 SER A O 1
ATOM 1736 N N . GLU A 1 225 ? -4.954 -10.401 -21.174 1.00 89.56 225 GLU A N 1
ATOM 1737 C CA . GLU A 1 225 ? -6.401 -10.450 -21.020 1.00 89.56 225 GLU A CA 1
ATOM 1738 C C . GLU A 1 225 ? -6.851 -11.148 -19.740 1.00 89.56 225 GLU A C 1
ATOM 1740 O O . GLU A 1 225 ? -7.924 -10.820 -19.250 1.00 89.56 225 GLU A O 1
ATOM 1745 N N . ALA A 1 226 ? -6.076 -12.084 -19.186 1.00 91.94 226 ALA A N 1
ATOM 1746 C CA . ALA A 1 226 ? -6.454 -12.794 -17.964 1.00 91.94 226 ALA A CA 1
ATOM 1747 C C . ALA A 1 226 ? -6.238 -11.953 -16.691 1.00 91.94 226 ALA A C 1
ATOM 1749 O O . ALA A 1 226 ? -6.861 -12.212 -15.658 1.00 91.94 226 ALA A O 1
ATOM 1750 N N . TYR A 1 227 ? -5.397 -10.917 -16.771 1.00 94.50 227 TYR A N 1
ATOM 1751 C CA . TYR A 1 227 ? -5.126 -9.969 -15.691 1.00 94.50 227 TYR A CA 1
ATOM 1752 C C . TYR A 1 227 ? -6.203 -8.876 -15.674 1.00 94.50 227 TYR A C 1
ATOM 1754 O O . TYR A 1 227 ? -6.012 -7.762 -16.169 1.00 94.50 227 TYR A O 1
ATOM 1762 N N . ARG A 1 228 ? -7.378 -9.231 -15.148 1.00 92.81 228 ARG A N 1
ATOM 1763 C CA . ARG A 1 228 ? -8.522 -8.325 -14.956 1.00 92.81 228 ARG A CA 1
ATOM 1764 C C . ARG A 1 228 ? -8.771 -8.090 -13.474 1.00 92.81 228 ARG A C 1
ATOM 1766 O O . ARG A 1 228 ? -8.297 -8.847 -12.628 1.00 92.81 228 ARG A O 1
ATOM 1773 N N . GLU A 1 229 ? -9.547 -7.060 -13.174 1.00 94.94 229 GLU A N 1
ATOM 1774 C CA . GLU A 1 229 ? -10.004 -6.768 -11.816 1.00 94.94 229 GLU A CA 1
ATOM 1775 C C . GLU A 1 229 ? -10.639 -8.003 -11.165 1.00 94.94 229 GLU A C 1
ATOM 1777 O O . GLU A 1 229 ? -11.384 -8.759 -11.789 1.00 94.94 229 GLU A O 1
ATOM 1782 N N . GLY A 1 230 ? -10.296 -8.236 -9.903 1.00 92.81 230 GLY A N 1
ATOM 1783 C CA . GLY A 1 230 ? -10.713 -9.395 -9.127 1.00 92.81 230 GLY A CA 1
ATOM 1784 C C . GLY A 1 230 ? -9.814 -10.626 -9.262 1.00 92.81 230 GLY A C 1
ATOM 1785 O O . GLY A 1 230 ? -9.933 -11.514 -8.415 1.00 92.81 230 GLY A O 1
ATOM 1786 N N . ALA A 1 231 ? -8.913 -10.682 -10.250 1.00 94.88 231 ALA A N 1
ATOM 1787 C CA . ALA A 1 231 ? -7.972 -11.789 -10.406 1.00 94.88 231 ALA A CA 1
ATOM 1788 C C . ALA A 1 231 ? -6.947 -11.837 -9.260 1.00 94.88 231 ALA A C 1
ATOM 1790 O O . ALA A 1 231 ? -6.490 -10.802 -8.769 1.00 94.88 231 ALA A O 1
ATOM 1791 N N . THR A 1 232 ? -6.561 -13.048 -8.859 1.00 96.44 232 THR A N 1
ATOM 1792 C CA . THR A 1 232 ? -5.545 -13.289 -7.830 1.00 96.44 232 THR A CA 1
ATOM 1793 C C . THR A 1 232 ? -4.202 -13.554 -8.494 1.00 96.44 232 THR A C 1
ATOM 1795 O O . THR A 1 232 ? -4.084 -14.402 -9.383 1.00 96.44 232 THR A O 1
ATOM 1798 N N . VAL A 1 233 ? -3.169 -12.858 -8.042 1.00 96.75 233 VAL A N 1
ATOM 1799 C CA . VAL A 1 233 ? -1.817 -12.893 -8.599 1.00 96.75 233 VAL A CA 1
ATOM 1800 C C . VAL A 1 233 ? -0.789 -13.172 -7.512 1.00 96.75 233 VAL A C 1
ATOM 1802 O O . VAL A 1 233 ? -1.019 -12.928 -6.329 1.00 96.75 233 VAL A O 1
ATOM 1805 N N . LEU A 1 234 ? 0.354 -13.706 -7.924 1.00 97.19 234 LEU A N 1
ATOM 1806 C CA . LEU A 1 234 ? 1.517 -13.883 -7.071 1.00 97.19 234 LEU A CA 1
ATOM 1807 C C . LEU A 1 234 ? 2.490 -12.731 -7.317 1.00 97.19 234 LEU A C 1
ATOM 1809 O O . LEU A 1 234 ? 2.912 -12.511 -8.456 1.00 97.19 234 LEU A O 1
ATOM 1813 N N . LEU A 1 235 ? 2.857 -12.040 -6.247 1.00 96.94 235 LEU A N 1
ATOM 1814 C CA . LEU A 1 235 ? 3.818 -10.949 -6.241 1.00 96.94 235 LEU A CA 1
ATOM 1815 C C . LEU A 1 235 ? 5.084 -11.360 -5.502 1.00 96.94 235 LEU A C 1
ATOM 1817 O O . LEU A 1 235 ? 5.032 -12.124 -4.537 1.00 96.94 235 LEU A O 1
ATOM 1821 N N . ARG A 1 236 ? 6.212 -10.801 -5.929 1.00 96.94 236 ARG A N 1
ATOM 1822 C CA . ARG A 1 236 ? 7.443 -10.747 -5.150 1.00 96.94 236 ARG A CA 1
ATOM 1823 C C . ARG A 1 236 ? 7.590 -9.330 -4.611 1.00 96.94 236 ARG A C 1
ATOM 1825 O O . ARG A 1 236 ? 7.787 -8.408 -5.394 1.00 96.94 236 ARG A O 1
ATOM 1832 N N . LEU A 1 237 ? 7.454 -9.173 -3.303 1.00 95.31 237 LEU A N 1
ATOM 1833 C CA . LEU A 1 237 ? 7.528 -7.884 -2.628 1.00 95.31 237 LEU A CA 1
ATOM 1834 C C . LEU A 1 237 ? 8.990 -7.428 -2.520 1.00 95.31 237 LEU A C 1
ATOM 1836 O O . LEU A 1 237 ? 9.868 -8.251 -2.250 1.00 95.31 237 LEU A O 1
ATOM 1840 N N . HIS A 1 238 ? 9.244 -6.140 -2.737 1.00 94.44 238 HIS A N 1
ATOM 1841 C CA . HIS A 1 238 ? 10.549 -5.512 -2.525 1.00 94.44 238 HIS A CA 1
ATOM 1842 C C . HIS A 1 238 ? 10.462 -4.501 -1.390 1.00 94.44 238 HIS A C 1
ATOM 1844 O O . HIS A 1 238 ? 11.121 -4.689 -0.367 1.00 94.44 238 HIS A O 1
ATOM 1850 N N . ASP A 1 239 ? 9.583 -3.510 -1.540 1.00 93.81 239 ASP A N 1
ATOM 1851 C CA . ASP A 1 239 ? 9.367 -2.449 -0.562 1.00 93.81 239 ASP A CA 1
ATOM 1852 C C . ASP A 1 239 ? 7.859 -2.225 -0.341 1.00 93.81 239 ASP A C 1
ATOM 1854 O O . ASP A 1 239 ? 7.127 -1.994 -1.307 1.00 93.81 239 ASP A O 1
ATOM 1858 N N . PRO A 1 240 ? 7.346 -2.316 0.899 1.00 92.06 240 PRO A N 1
ATOM 1859 C CA . PRO A 1 240 ? 5.950 -2.004 1.192 1.00 92.06 240 PRO A CA 1
ATOM 1860 C C . PRO A 1 240 ? 5.586 -0.507 1.099 1.00 92.06 240 PRO A C 1
ATOM 1862 O O . PRO A 1 240 ? 4.391 -0.206 1.078 1.00 92.06 240 PRO A O 1
ATOM 1865 N N . GLU A 1 241 ? 6.554 0.420 1.080 1.00 92.19 241 GLU A N 1
ATOM 1866 C CA . GLU A 1 241 ? 6.315 1.868 0.942 1.00 92.19 241 GLU A CA 1
ATOM 1867 C C . GLU A 1 241 ? 7.480 2.561 0.214 1.00 92.19 241 GLU A C 1
ATOM 1869 O O . GLU A 1 241 ? 8.506 2.871 0.817 1.00 92.19 241 GLU A O 1
ATOM 1874 N N . LEU A 1 242 ? 7.280 2.892 -1.067 1.00 90.50 242 LEU A N 1
ATOM 1875 C CA . LEU A 1 242 ? 8.237 3.667 -1.857 1.00 90.50 242 LEU A CA 1
ATOM 1876 C C . LEU A 1 242 ? 8.384 5.082 -1.296 1.00 90.50 242 LEU A C 1
ATOM 1878 O O . LEU A 1 242 ? 7.584 5.978 -1.582 1.00 90.50 242 LEU A O 1
ATOM 1882 N N . SER A 1 243 ? 9.432 5.277 -0.505 1.00 91.19 243 SER A N 1
ATOM 1883 C CA . SER A 1 243 ? 9.767 6.550 0.115 1.00 91.19 243 SER A CA 1
ATOM 1884 C C . SER A 1 243 ? 11.271 6.794 0.081 1.00 91.19 243 SER A C 1
ATOM 1886 O O . SER A 1 243 ? 12.072 5.886 0.284 1.00 91.19 243 SER A O 1
ATOM 1888 N N . GLU A 1 244 ? 11.665 8.032 -0.208 1.00 89.31 244 GLU A N 1
ATOM 1889 C CA . GLU A 1 244 ? 13.069 8.428 -0.275 1.00 89.31 244 GLU A CA 1
ATOM 1890 C C . GLU A 1 244 ? 13.266 9.808 0.352 1.00 89.31 244 GLU A C 1
ATOM 1892 O O . GLU A 1 244 ? 12.416 10.704 0.265 1.00 89.31 244 GLU A O 1
ATOM 1897 N N . ARG A 1 245 ? 14.422 9.981 0.994 1.00 89.06 245 ARG A N 1
ATOM 1898 C CA . ARG A 1 245 ? 14.858 11.264 1.527 1.00 89.06 245 ARG A CA 1
ATOM 1899 C C . ARG A 1 245 ? 15.892 11.880 0.602 1.00 89.06 245 ARG A C 1
ATOM 1901 O O . ARG A 1 245 ? 17.037 11.440 0.568 1.00 89.06 245 ARG A O 1
ATOM 1908 N N . PHE A 1 246 ? 15.494 12.932 -0.097 1.00 88.94 246 PHE A N 1
ATOM 1909 C CA . PHE A 1 246 ? 16.367 13.594 -1.057 1.00 88.94 246 PHE A CA 1
ATOM 1910 C C . PHE A 1 246 ? 17.303 14.618 -0.404 1.00 88.94 246 PHE A C 1
ATOM 1912 O O . PHE A 1 246 ? 17.017 15.183 0.658 1.00 88.94 246 PHE A O 1
ATOM 1919 N N . LEU A 1 247 ? 18.413 14.936 -1.078 1.00 84.38 247 LEU A N 1
ATOM 1920 C CA . LEU A 1 247 ? 19.344 15.968 -0.604 1.00 84.38 247 LEU A CA 1
ATOM 1921 C C . LEU A 1 247 ? 18.646 17.324 -0.396 1.00 84.38 247 LEU A C 1
ATOM 1923 O O . LEU A 1 247 ? 18.135 17.951 -1.328 1.00 84.38 247 LEU A O 1
ATOM 1927 N N . GLY A 1 248 ? 18.710 17.817 0.842 1.00 82.56 248 GLY A N 1
ATOM 1928 C CA . GLY A 1 248 ? 18.140 19.104 1.236 1.00 82.56 248 GLY A CA 1
ATOM 1929 C C . GLY A 1 248 ? 16.661 19.056 1.623 1.00 82.56 248 GLY A C 1
ATOM 1930 O O . GLY A 1 248 ? 16.107 20.115 1.913 1.00 82.56 248 GLY A O 1
ATOM 1931 N N . SER A 1 249 ? 16.028 17.876 1.662 1.00 84.38 249 SER A N 1
ATOM 1932 C CA . SER A 1 249 ? 14.690 17.732 2.237 1.00 84.38 249 SER A CA 1
ATOM 1933 C C . SER A 1 249 ? 14.748 17.551 3.762 1.00 84.38 249 SER A C 1
ATOM 1935 O O . SER A 1 249 ? 15.581 16.823 4.319 1.00 84.38 249 SER A O 1
ATOM 1937 N N . GLU A 1 250 ? 13.850 18.239 4.469 1.00 86.19 250 GLU A N 1
ATOM 1938 C CA . GLU A 1 250 ? 13.668 18.041 5.914 1.00 86.19 250 GLU A CA 1
ATOM 1939 C C . GLU A 1 250 ? 12.863 16.772 6.218 1.00 86.19 250 GLU A C 1
ATOM 1941 O O . GLU A 1 250 ? 13.086 16.137 7.249 1.00 86.19 250 GLU A O 1
ATOM 1946 N N . HIS A 1 251 ? 11.987 16.383 5.290 1.00 86.81 25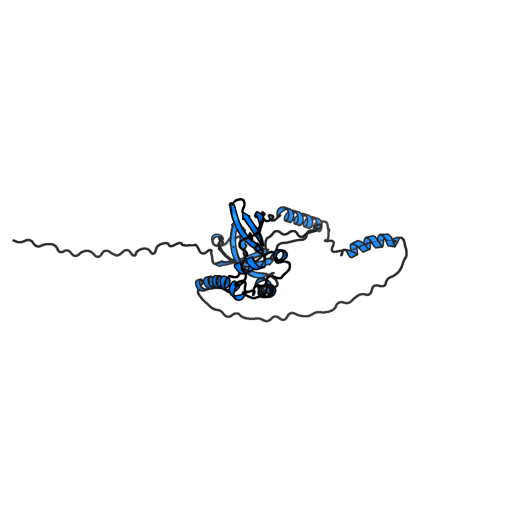1 HIS A N 1
ATOM 1947 C CA . HIS A 1 251 ? 11.088 15.239 5.390 1.00 86.81 251 HIS A CA 1
ATOM 1948 C C . HIS A 1 251 ? 11.280 14.276 4.218 1.00 86.81 251 HIS A C 1
ATOM 1950 O O . HIS A 1 251 ? 11.766 14.664 3.148 1.00 86.81 251 HIS A O 1
ATOM 1956 N N . ASP A 1 252 ? 10.878 13.031 4.439 1.00 89.06 252 ASP A N 1
ATOM 1957 C CA . ASP A 1 252 ? 10.891 11.981 3.427 1.00 89.06 252 ASP A CA 1
ATOM 1958 C C . ASP A 1 252 ? 9.709 12.186 2.472 1.00 89.06 252 ASP A C 1
ATOM 1960 O O . ASP A 1 252 ? 8.618 12.595 2.883 1.00 89.06 252 ASP A O 1
ATOM 1964 N N . LEU A 1 253 ? 9.931 11.922 1.187 1.00 89.62 253 LEU A N 1
ATOM 1965 C CA . LEU A 1 253 ? 8.898 11.984 0.158 1.00 89.62 253 LEU A CA 1
ATOM 1966 C C . LEU A 1 253 ? 8.473 10.562 -0.203 1.00 89.62 253 LEU A C 1
ATOM 1968 O O . LEU A 1 253 ? 9.318 9.722 -0.498 1.00 89.62 253 LEU A O 1
ATOM 1972 N N . THR A 1 254 ? 7.166 10.301 -0.186 1.00 90.50 254 THR A N 1
ATOM 1973 C CA . THR A 1 254 ? 6.569 8.987 -0.469 1.00 90.50 254 THR A CA 1
ATOM 1974 C C . THR A 1 254 ? 5.691 9.047 -1.714 1.00 90.50 254 THR A C 1
ATOM 1976 O O . THR A 1 254 ? 4.962 10.018 -1.926 1.00 90.50 254 THR A O 1
ATOM 1979 N N . LEU A 1 255 ? 5.754 7.997 -2.531 1.00 90.19 255 LEU A N 1
ATOM 1980 C CA . LEU A 1 255 ? 4.900 7.817 -3.705 1.00 90.19 255 LEU A CA 1
ATOM 1981 C C . LEU A 1 255 ? 3.541 7.196 -3.364 1.00 90.19 255 LEU A C 1
ATOM 1983 O O . LEU A 1 255 ? 2.696 7.099 -4.245 1.00 90.19 255 LEU A O 1
ATOM 1987 N N . LEU A 1 256 ? 3.307 6.809 -2.102 1.00 91.94 256 LEU A N 1
ATOM 1988 C CA . LEU A 1 256 ? 2.077 6.138 -1.654 1.00 91.94 256 LEU A CA 1
ATOM 1989 C C . LEU A 1 256 ? 1.776 4.839 -2.430 1.00 91.94 256 LEU A C 1
ATOM 1991 O O . LEU A 1 256 ? 0.619 4.464 -2.625 1.00 91.94 256 LEU A O 1
ATOM 1995 N N . GLU A 1 257 ? 2.833 4.152 -2.852 1.00 92.69 257 GLU A N 1
ATOM 1996 C CA . GLU A 1 257 ? 2.799 2.913 -3.624 1.00 92.69 257 GLU A CA 1
ATOM 1997 C C . GLU A 1 257 ? 3.824 1.928 -3.053 1.00 92.69 257 GLU A C 1
ATOM 1999 O O . GLU A 1 257 ? 4.813 2.327 -2.432 1.00 92.69 257 GLU A O 1
ATOM 2004 N N . ALA A 1 258 ? 3.578 0.636 -3.250 1.00 94.69 258 ALA A N 1
ATOM 2005 C CA . ALA A 1 258 ? 4.522 -0.420 -2.906 1.00 94.69 258 ALA A CA 1
ATOM 2006 C C . ALA A 1 258 ? 5.286 -0.895 -4.149 1.00 94.69 258 ALA A C 1
ATOM 2008 O O . ALA A 1 258 ? 4.718 -0.986 -5.241 1.00 94.69 258 ALA A O 1
ATOM 2009 N N . ASP A 1 259 ? 6.550 -1.270 -3.964 1.00 94.81 259 ASP A N 1
ATOM 2010 C CA . ASP A 1 259 ? 7.361 -1.898 -5.001 1.00 94.81 259 ASP A CA 1
ATOM 2011 C C . ASP A 1 259 ? 7.234 -3.421 -4.939 1.00 94.81 259 ASP A C 1
ATOM 2013 O O . ASP A 1 259 ? 7.580 -4.076 -3.945 1.00 94.81 259 ASP A O 1
ATOM 2017 N N . ALA A 1 260 ? 6.740 -4.002 -6.029 1.00 96.69 260 ALA A N 1
ATOM 2018 C CA . ALA A 1 260 ? 6.626 -5.438 -6.182 1.00 96.69 260 ALA A CA 1
ATOM 2019 C C . ALA A 1 260 ? 6.763 -5.856 -7.647 1.00 96.69 260 ALA A C 1
ATOM 2021 O O . ALA A 1 260 ? 6.306 -5.186 -8.572 1.00 96.69 260 ALA A O 1
ATOM 2022 N N . THR A 1 261 ? 7.320 -7.047 -7.848 1.00 96.44 261 THR A N 1
ATOM 2023 C CA . THR A 1 261 ? 7.378 -7.689 -9.159 1.00 96.44 261 THR A CA 1
ATOM 2024 C C . THR A 1 261 ? 6.229 -8.681 -9.309 1.00 96.44 261 THR A C 1
ATOM 2026 O O . THR A 1 261 ? 6.081 -9.609 -8.508 1.00 96.44 261 THR A O 1
ATOM 2029 N N . LEU A 1 262 ? 5.440 -8.540 -10.375 1.00 96.38 262 LEU A N 1
ATOM 2030 C CA . LEU A 1 262 ? 4.414 -9.512 -10.743 1.00 96.38 262 LEU A CA 1
ATOM 2031 C C . LEU A 1 262 ? 5.059 -10.812 -11.243 1.00 96.38 262 LEU A C 1
ATOM 2033 O O . LEU A 1 262 ? 5.729 -10.826 -12.272 1.00 96.38 262 LEU A O 1
ATOM 2037 N N . VAL A 1 263 ? 4.833 -11.918 -10.527 1.00 95.62 263 VAL A N 1
ATOM 2038 C CA . VAL A 1 263 ? 5.424 -13.224 -10.858 1.00 95.62 263 VAL A CA 1
ATOM 2039 C C . VAL A 1 263 ? 4.522 -14.004 -11.807 1.00 95.62 263 VAL A C 1
ATOM 2041 O O . VAL A 1 263 ? 4.963 -14.444 -12.865 1.00 95.62 263 VAL A O 1
ATOM 2044 N N . ARG A 1 264 ? 3.257 -14.220 -11.422 1.00 94.25 264 ARG A N 1
ATOM 2045 C CA . ARG A 1 264 ? 2.299 -14.996 -12.227 1.00 94.25 264 ARG A CA 1
ATOM 2046 C C . ARG A 1 264 ? 0.854 -14.778 -11.801 1.00 94.25 264 ARG A C 1
ATOM 2048 O O . ARG A 1 264 ? 0.577 -14.360 -10.680 1.00 94.25 264 ARG A O 1
ATOM 2055 N N . LEU A 1 265 ? -0.067 -15.152 -12.682 1.00 94.81 265 LEU A N 1
ATOM 2056 C CA . LEU A 1 265 ? -1.478 -15.311 -12.348 1.00 94.81 265 LEU A CA 1
ATOM 2057 C C . LEU A 1 265 ? -1.679 -16.582 -11.502 1.00 94.81 265 LEU A C 1
ATOM 2059 O O . LEU A 1 265 ? -1.140 -17.643 -11.830 1.00 94.81 265 LEU A O 1
ATOM 2063 N N . LEU A 1 266 ? -2.431 -16.471 -10.405 1.00 93.62 266 LEU A N 1
ATOM 2064 C CA . LEU A 1 266 ? -2.850 -17.612 -9.583 1.00 93.62 266 LEU A CA 1
ATOM 2065 C C . LEU A 1 266 ? -4.251 -18.064 -9.972 1.00 93.62 266 LEU A C 1
ATOM 2067 O O . LEU A 1 266 ? -4.450 -19.231 -10.298 1.00 93.62 266 LEU A O 1
ATOM 2071 N N . ARG A 1 267 ? -5.201 -17.127 -9.971 1.00 91.81 267 ARG A N 1
ATOM 2072 C CA . ARG A 1 267 ? -6.596 -17.380 -10.320 1.00 91.81 267 ARG A CA 1
ATOM 2073 C C . ARG A 1 267 ? -7.108 -16.238 -11.202 1.00 91.81 267 ARG A C 1
ATOM 2075 O O . ARG A 1 267 ? -6.951 -15.078 -10.816 1.00 91.81 267 ARG A O 1
ATOM 2082 N N . PRO A 1 268 ? -7.701 -16.527 -12.373 1.00 89.94 268 PRO A N 1
ATOM 2083 C CA . PRO A 1 268 ? -8.355 -15.496 -13.170 1.00 89.94 268 PRO A CA 1
ATOM 2084 C C . PRO A 1 268 ? -9.563 -14.933 -12.414 1.00 89.94 268 PRO A C 1
ATOM 2086 O O . PRO A 1 268 ? -10.091 -15.573 -11.505 1.00 89.94 268 PRO A O 1
ATOM 2089 N N . ALA A 1 269 ? -10.019 -13.741 -12.793 1.00 86.25 269 ALA A N 1
ATOM 2090 C CA . ALA A 1 269 ? -11.229 -13.167 -12.214 1.00 86.25 269 ALA A CA 1
ATOM 2091 C C . ALA A 1 269 ? -12.409 -14.136 -12.416 1.00 86.25 269 ALA A C 1
ATOM 2093 O O . ALA A 1 269 ? -12.741 -14.480 -13.555 1.00 86.25 269 ALA A O 1
ATOM 2094 N N . SER A 1 270 ? -13.026 -14.604 -11.326 1.00 73.88 270 SER A N 1
ATOM 2095 C CA . SER A 1 270 ? -14.233 -15.421 -11.417 1.00 73.88 270 SER A CA 1
ATOM 2096 C C . SER A 1 270 ? -15.354 -14.545 -11.968 1.00 73.88 270 SER A C 1
ATOM 2098 O O . SER A 1 270 ? -15.823 -13.600 -11.332 1.00 73.88 270 SER A O 1
ATOM 2100 N N . GLY A 1 271 ? -15.758 -14.813 -13.209 1.00 57.34 271 GLY A N 1
ATOM 2101 C CA . GLY A 1 271 ? -16.931 -14.171 -13.777 1.00 57.34 271 GLY A CA 1
ATOM 2102 C C . GLY A 1 271 ? -18.136 -14.545 -12.923 1.00 57.34 271 GLY A C 1
ATOM 2103 O O . GLY A 1 271 ? -18.480 -15.722 -12.831 1.00 57.34 271 GLY A O 1
ATOM 2104 N N . ARG A 1 272 ? -18.803 -13.563 -12.306 1.00 48.44 272 ARG A N 1
ATOM 2105 C CA . ARG A 1 272 ? -20.178 -13.776 -11.847 1.00 48.44 272 ARG A CA 1
ATOM 2106 C C . ARG A 1 272 ? -21.003 -14.173 -13.075 1.00 48.44 272 ARG A C 1
ATOM 2108 O O . ARG A 1 272 ? -21.245 -13.338 -13.935 1.00 48.44 272 ARG A O 1
ATOM 2115 N N . GLY A 1 273 ? -21.373 -15.451 -13.153 1.00 41.75 273 GLY A N 1
ATOM 2116 C CA . GLY A 1 273 ? -22.422 -15.993 -14.014 1.00 41.75 273 GLY A CA 1
ATOM 2117 C C . GLY A 1 273 ? -22.252 -15.771 -15.518 1.00 41.75 273 GLY A C 1
ATOM 2118 O O . GLY A 1 273 ? -22.847 -14.867 -16.092 1.00 41.75 273 GLY A O 1
ATOM 2119 N N . SER A 1 274 ? -21.575 -16.697 -16.195 1.00 37.28 274 SER A N 1
ATOM 2120 C CA . SER A 1 274 ? -22.039 -17.113 -17.526 1.00 37.28 274 SER A CA 1
ATOM 2121 C C . SER A 1 274 ? -22.717 -18.471 -17.392 1.00 37.28 274 SER A C 1
ATOM 2123 O O . SER A 1 274 ? -22.157 -19.516 -17.704 1.00 37.28 274 SER A O 1
ATOM 2125 N N . GLU A 1 275 ? -23.960 -18.446 -16.915 1.00 46.78 275 GLU A N 1
ATOM 2126 C CA . GLU A 1 275 ? -24.906 -19.514 -17.211 1.00 46.78 275 GLU A CA 1
ATOM 2127 C C . GLU A 1 275 ? -25.169 -19.467 -18.724 1.00 46.78 275 GLU A C 1
ATOM 2129 O O . GLU A 1 275 ? -25.949 -18.657 -19.222 1.00 46.78 275 GLU A O 1
ATOM 2134 N N . LYS A 1 276 ? -24.443 -20.282 -19.493 1.00 36.75 276 LYS A N 1
ATOM 2135 C CA . LYS A 1 276 ? -24.766 -20.544 -20.897 1.00 36.75 276 LYS A CA 1
ATOM 2136 C C . LYS A 1 276 ? -24.942 -22.039 -21.129 1.00 36.75 276 LYS A C 1
ATOM 2138 O O . LYS A 1 276 ? -24.004 -22.772 -21.411 1.00 36.75 276 LYS A O 1
ATOM 2143 N N . ALA A 1 277 ? -26.218 -22.407 -21.033 1.00 39.44 277 ALA A N 1
ATOM 2144 C CA . ALA A 1 277 ? -26.948 -23.303 -21.920 1.00 39.44 277 ALA A CA 1
ATOM 2145 C C . ALA A 1 277 ? -26.382 -24.719 -22.109 1.00 39.44 277 ALA A C 1
ATOM 2147 O O . ALA A 1 277 ? -25.715 -25.040 -23.092 1.00 39.44 277 ALA A O 1
ATOM 2148 N N . ARG A 1 278 ? -26.831 -25.623 -21.234 1.00 38.72 278 ARG A N 1
ATOM 2149 C CA . ARG A 1 278 ? -27.023 -27.032 -21.589 1.00 38.72 278 ARG A CA 1
ATOM 2150 C C . ARG A 1 278 ? -27.982 -27.086 -22.787 1.00 38.72 278 ARG A C 1
ATOM 2152 O O . ARG A 1 278 ? -29.178 -26.861 -22.627 1.00 38.72 278 ARG A O 1
ATOM 2159 N N . MET A 1 279 ? -27.455 -27.339 -23.986 1.00 37.38 279 MET A N 1
ATOM 2160 C CA . MET A 1 279 ? -28.266 -27.560 -25.188 1.00 37.38 279 MET A CA 1
ATOM 2161 C C . MET A 1 279 ? -29.291 -28.678 -24.923 1.00 37.38 279 MET A C 1
ATOM 2163 O O . MET A 1 279 ? -28.905 -29.733 -24.402 1.00 37.38 279 MET A O 1
ATOM 2167 N N . PRO A 1 280 ? -30.577 -28.504 -25.275 1.00 40.56 280 PRO A N 1
ATOM 2168 C CA . PRO A 1 280 ? -31.516 -29.610 -25.243 1.00 40.56 280 PRO A CA 1
ATOM 2169 C C . PRO A 1 280 ? -31.095 -30.627 -26.307 1.00 40.56 280 PRO A C 1
ATOM 2171 O O . PRO A 1 280 ? -30.893 -30.291 -27.475 1.00 40.56 280 PRO A O 1
ATOM 2174 N N . ARG A 1 281 ? -30.938 -31.888 -25.891 1.00 42.72 281 ARG A N 1
ATOM 2175 C CA . ARG A 1 281 ? -30.794 -33.009 -26.821 1.00 42.72 281 ARG A CA 1
ATOM 2176 C C . ARG A 1 281 ? -32.060 -33.049 -27.673 1.00 42.72 281 ARG A C 1
ATOM 2178 O O . ARG A 1 281 ? -33.153 -33.198 -27.136 1.00 42.72 281 ARG A O 1
ATOM 2185 N N . LYS A 1 282 ? -31.895 -32.880 -28.983 1.00 33.59 282 LYS A N 1
ATOM 2186 C CA . LYS A 1 282 ? -32.940 -33.075 -29.986 1.00 33.59 282 LYS A CA 1
ATOM 2187 C C . LYS A 1 282 ? -33.458 -34.509 -29.834 1.00 33.59 282 LYS A C 1
ATOM 2189 O O . LYS A 1 282 ? -32.702 -35.448 -30.068 1.00 33.59 282 LYS A O 1
ATOM 2194 N N . ALA A 1 283 ? -34.691 -34.664 -29.356 1.00 42.25 283 ALA A N 1
ATOM 2195 C CA . ALA A 1 283 ? -35.396 -35.936 -29.397 1.00 42.25 283 ALA A CA 1
ATOM 2196 C C . ALA A 1 283 ? -35.614 -36.275 -30.874 1.00 42.25 283 ALA A C 1
ATOM 2198 O O . ALA A 1 283 ? -36.149 -35.457 -31.620 1.00 42.25 283 ALA A O 1
ATOM 2199 N N . SER A 1 284 ? -35.087 -37.414 -31.307 1.00 49.44 284 SER A N 1
ATOM 2200 C CA . SER A 1 284 ? -35.363 -37.979 -32.620 1.00 49.44 284 SER A CA 1
ATOM 2201 C C . SER A 1 284 ? -36.819 -38.421 -32.674 1.00 49.44 284 SER A C 1
ATOM 2203 O O . SER A 1 284 ? -37.300 -39.062 -31.744 1.00 49.44 284 SER A O 1
ATOM 2205 N N . ASP A 1 285 ? -37.477 -38.039 -33.760 1.00 43.50 285 ASP A N 1
ATOM 2206 C CA . ASP A 1 285 ? -38.863 -38.331 -34.094 1.00 43.50 285 ASP A CA 1
ATOM 2207 C C . ASP A 1 285 ? -39.138 -39.846 -34.124 1.00 43.50 285 ASP A C 1
ATOM 2209 O O . ASP A 1 285 ? -38.606 -40.555 -34.978 1.00 43.50 285 ASP A O 1
ATOM 2213 N N . ASP A 1 286 ? -40.001 -40.329 -33.227 1.00 45.50 286 ASP A N 1
ATOM 2214 C CA . ASP A 1 286 ? -40.709 -41.598 -33.404 1.00 45.50 286 ASP A CA 1
ATOM 2215 C C . ASP A 1 286 ? -42.012 -41.317 -34.166 1.00 45.50 286 ASP A C 1
ATOM 2217 O O . ASP A 1 286 ? -42.870 -40.544 -33.733 1.00 45.50 286 ASP A O 1
ATOM 2221 N N . ALA A 1 287 ? -42.128 -41.927 -35.345 1.00 43.97 287 ALA A N 1
ATOM 2222 C CA . ALA A 1 287 ? -43.288 -41.849 -36.223 1.00 43.97 287 ALA A CA 1
ATOM 2223 C C . ALA A 1 287 ? -44.555 -42.422 -35.550 1.00 43.97 287 ALA A C 1
ATOM 2225 O O . ALA A 1 287 ? -44.476 -43.460 -34.888 1.00 43.97 287 ALA A O 1
ATOM 2226 N N . PRO A 1 288 ? -45.743 -41.817 -35.742 1.00 46.94 288 PRO A N 1
ATOM 2227 C CA . PRO A 1 288 ? -46.976 -42.366 -35.206 1.00 46.94 288 PRO A CA 1
ATOM 2228 C C . PRO A 1 288 ? -47.513 -43.500 -36.085 1.00 46.94 288 PRO A C 1
ATOM 2230 O O . PRO A 1 288 ? -47.568 -43.406 -37.313 1.00 46.94 288 PRO A O 1
ATOM 2233 N N . ALA A 1 289 ? -47.936 -44.561 -35.402 1.00 43.19 289 ALA A N 1
ATOM 2234 C CA . ALA A 1 289 ? -48.686 -45.684 -35.933 1.00 43.19 289 ALA A CA 1
ATOM 2235 C C . ALA A 1 289 ? -49.943 -45.217 -36.685 1.00 43.19 289 ALA A C 1
ATOM 2237 O O . ALA A 1 289 ? -50.721 -44.399 -36.191 1.00 43.19 289 ALA A O 1
ATOM 2238 N N . ALA A 1 290 ? -50.135 -45.770 -37.879 1.00 46.81 290 ALA A N 1
ATOM 2239 C CA . ALA A 1 290 ? -51.390 -45.705 -38.601 1.00 46.81 290 ALA A CA 1
ATOM 2240 C C . ALA A 1 290 ? -52.379 -46.684 -37.960 1.00 46.81 290 ALA A C 1
ATOM 2242 O O . ALA A 1 290 ? -52.089 -47.873 -37.916 1.00 46.81 290 ALA A O 1
ATOM 2243 N N . ASP A 1 291 ? -53.524 -46.184 -37.494 1.00 44.94 291 ASP A N 1
ATOM 2244 C CA . ASP A 1 291 ? -54.769 -46.955 -37.430 1.00 44.94 291 ASP A CA 1
ATOM 2245 C C . ASP A 1 291 ? -55.979 -46.021 -37.254 1.00 44.94 291 ASP A C 1
ATOM 2247 O O . ASP A 1 291 ? -56.197 -45.411 -36.208 1.00 44.94 291 ASP A O 1
ATOM 2251 N N . ALA A 1 292 ? -56.760 -45.901 -38.324 1.00 43.56 292 ALA A N 1
ATOM 2252 C CA . ALA A 1 292 ? -58.120 -45.368 -38.394 1.00 43.56 292 ALA A CA 1
ATOM 2253 C C . ALA A 1 292 ? -58.664 -45.803 -39.769 1.00 43.56 292 ALA A C 1
ATOM 2255 O O . ALA A 1 292 ? -57.954 -45.652 -40.757 1.00 43.56 292 ALA A O 1
ATOM 2256 N N . VAL A 1 293 ? -59.864 -46.332 -39.999 1.00 52.09 293 VAL A N 1
ATOM 2257 C CA . VAL A 1 293 ? -61.132 -46.507 -39.271 1.00 52.09 293 VAL A CA 1
ATOM 2258 C C . VAL A 1 293 ? -61.961 -47.481 -40.153 1.00 52.09 293 VAL A C 1
ATOM 2260 O O . VAL A 1 293 ? -61.680 -47.594 -41.349 1.00 52.09 293 VAL A O 1
ATOM 2263 N N . PRO A 1 294 ? -62.968 -48.196 -39.622 1.00 53.78 294 PRO A N 1
ATOM 2264 C CA . PRO A 1 294 ? -63.747 -49.176 -40.381 1.00 53.78 294 PRO A CA 1
ATOM 2265 C C . PRO A 1 294 ? -64.784 -48.526 -41.313 1.00 53.78 294 PRO A C 1
ATOM 2267 O O . PRO A 1 294 ? -65.342 -47.476 -41.002 1.00 53.78 294 PRO A O 1
ATOM 2270 N N . ALA A 1 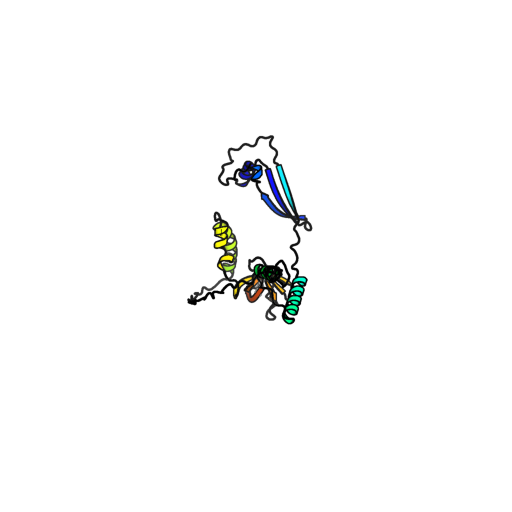295 ? -65.109 -49.204 -42.417 1.00 50.56 295 ALA A N 1
ATOM 2271 C CA . ALA A 1 295 ? -66.301 -48.937 -43.218 1.00 50.56 295 ALA A CA 1
ATOM 2272 C C . ALA A 1 295 ? -66.967 -50.259 -43.625 1.00 50.56 295 ALA A C 1
ATOM 2274 O O . ALA A 1 295 ? -66.360 -51.137 -44.230 1.00 50.56 295 ALA A O 1
ATOM 2275 N N . THR A 1 296 ? -68.228 -50.371 -43.231 1.00 52.78 296 THR A N 1
ATOM 2276 C CA . THR A 1 296 ? -69.226 -51.368 -43.612 1.00 52.78 296 THR A CA 1
ATOM 2277 C C . THR A 1 296 ? -69.586 -51.294 -45.097 1.00 52.78 296 THR A C 1
ATOM 2279 O O . THR A 1 296 ? -69.934 -50.207 -45.560 1.00 52.78 296 THR A O 1
ATOM 2282 N N . ALA A 1 297 ? -69.601 -52.440 -45.784 1.00 42.97 297 ALA A N 1
ATOM 2283 C CA . ALA A 1 297 ? -70.661 -52.942 -46.675 1.00 42.97 297 ALA A CA 1
ATOM 2284 C C . ALA A 1 297 ? -70.257 -54.325 -47.207 1.00 42.97 297 ALA A C 1
ATOM 2286 O O . ALA A 1 297 ? -69.127 -54.437 -47.731 1.00 42.97 297 ALA A O 1
#

pLDDT: mean 71.86, std 20.66, range [27.91, 97.44]

Foldseek 3Di:
DQVVLLCVLLLLEWEWEWEAAPVVRDTPDIDIDSDCVSSVVDDDDSPDDCPPDDDDPPRDRHYHYHYDYPDDDPAAPPVVVVVLVVVQVVCVVVVDDQCPPDPVNVVVVVVVVVCVVDDDDDDDDDDDDDDDDDDDDDDDDDDDDDDDDPPVVVVVVVVCVVVLVVVCVPPDPVVNVCVDPVVVCPDQAQDKFKWFFADDDPQWTFTHRPAQATAIEGQDPPPSVQRDGGFIFIKGFHFSWAWDDGRPDPDIRTRRHGDIYTDGTDGGRPDPDPPDDPDPDPDDDDDDDDDDDDDDD

Organism: Ancylostoma caninum (NCBI:txid29170)

InterPro domains:
  IPR019375 Small ribosomal subunit protein bS1m [PF10246] (172-267)
  IPR019375 Small ribosomal subunit protein bS1m [PTHR13447] (136-271)

Secondary structure (DSSP, 8-state):
-HHHHHHHHTTTEEEEEEEEETTTTEEEEEEEEE-TTTTTT----TT--GGG-PPPTT---EEEEEEEE-PPPPPP-HHHHHHHHHHHHHHHHTT-------HHHHHHHHHHHHHTTS--------PPP------------PPPP----SHHHHHHHHHHHHHHHHHTTT--HHHHHHHSHHHHH---TT-EEEEEEEEEETTEEEEE-SSSS-EEEEPPSTTGGG--TT-EEEEEEEESS-EE--TT-SS-EE-S-BEEEEEEEEE----S------PPP-PPPPPPPP-------